Protein AF-0000000087421681 (afdb_homodimer)

Structure (mmCIF, N/CA/C/O backbone):
data_AF-0000000087421681-model_v1
#
loop_
_entity.id
_entity.type
_entity.pdbx_description
1 polymer 'Putative peroxiredoxin'
#
loop_
_atom_site.group_PDB
_atom_site.id
_atom_site.type_symbol
_atom_site.label_atom_id
_atom_site.label_alt_id
_atom_site.label_comp_id
_atom_site.label_asym_id
_atom_site.label_entity_id
_atom_site.label_seq_id
_atom_site.pdbx_PDB_ins_code
_atom_site.Cartn_x
_atom_site.Cartn_y
_atom_site.Cartn_z
_atom_site.occupancy
_atom_site.B_iso_or_equiv
_atom_site.auth_seq_id
_atom_site.auth_comp_id
_atom_site.auth_asym_id
_atom_site.auth_atom_id
_atom_site.pdbx_PDB_model_num
ATOM 1 N N . MET A 1 1 ? 65.188 -6.902 67.062 1 31.86 1 MET A N 1
ATOM 2 C CA . MET A 1 1 ? 64.875 -7.176 65.688 1 31.86 1 MET A CA 1
ATOM 3 C C . MET A 1 1 ? 63.406 -7.254 65.438 1 31.86 1 MET A C 1
ATOM 5 O O . MET A 1 1 ? 62.719 -8.102 66 1 31.86 1 MET A O 1
ATOM 9 N N . ASN A 1 2 ? 62.688 -6.059 65.25 1 31.22 2 ASN A N 1
ATOM 10 C CA . ASN A 1 2 ? 61.344 -5.516 65.25 1 31.22 2 ASN A CA 1
ATOM 11 C C . ASN A 1 2 ? 60.469 -6.156 64.188 1 31.22 2 ASN A C 1
ATOM 13 O O . ASN A 1 2 ? 60.875 -6.281 63.031 1 31.22 2 ASN A O 1
ATOM 17 N N . ARG A 1 3 ? 59.562 -7.145 64.625 1 36.59 3 ARG A N 1
ATOM 18 C CA . ARG A 1 3 ? 58.438 -7.891 64.062 1 36.59 3 ARG A CA 1
ATOM 19 C C . ARG A 1 3 ? 57.5 -6.961 63.281 1 36.59 3 ARG A C 1
ATOM 21 O O . ARG A 1 3 ? 56.781 -6.172 63.875 1 36.59 3 ARG A O 1
ATOM 28 N N . ILE A 1 4 ? 58.062 -6.227 62.188 1 39.25 4 ILE A N 1
ATOM 29 C CA . ILE A 1 4 ? 57.312 -5.312 61.344 1 39.25 4 ILE A CA 1
ATOM 30 C C . ILE A 1 4 ? 56 -5.996 60.906 1 39.25 4 ILE A C 1
ATOM 32 O O . ILE A 1 4 ? 56.062 -7.023 60.219 1 39.25 4 ILE A O 1
ATOM 36 N N . HIS A 1 5 ? 55 -6.066 61.781 1 41.78 5 HIS A N 1
ATOM 37 C CA . HIS A 1 5 ? 53.625 -6.48 61.531 1 41.78 5 HIS A CA 1
ATOM 38 C C . HIS A 1 5 ? 53.062 -5.809 60.281 1 41.78 5 HIS A C 1
ATOM 40 O O . HIS A 1 5 ? 53.062 -4.578 60.188 1 41.78 5 HIS A O 1
ATOM 46 N N . ILE A 1 6 ? 53.5 -6.215 59.062 1 43.41 6 ILE A N 1
ATOM 47 C CA . ILE A 1 6 ? 52.938 -5.766 57.781 1 43.41 6 ILE A CA 1
ATOM 48 C C . ILE A 1 6 ? 51.438 -5.852 57.812 1 43.41 6 ILE A C 1
ATOM 50 O O . ILE A 1 6 ? 50.875 -6.922 58.062 1 43.41 6 ILE A O 1
ATOM 54 N N . PRO A 1 7 ? 50.781 -4.734 58.219 1 43.88 7 PRO A N 1
ATOM 55 C CA . PRO A 1 7 ? 49.312 -4.715 58.25 1 43.88 7 PRO A CA 1
ATOM 56 C C . PRO A 1 7 ? 48.688 -5.16 56.938 1 43.88 7 PRO A C 1
ATOM 58 O O . PRO A 1 7 ? 49.219 -4.848 55.844 1 43.88 7 PRO A O 1
ATOM 61 N N . LEU A 1 8 ? 48.188 -6.371 56.906 1 43.5 8 LEU A N 1
ATOM 62 C CA . LEU A 1 8 ? 47.375 -6.961 55.875 1 43.5 8 LEU A CA 1
ATOM 63 C C . LEU A 1 8 ? 46.281 -5.996 55.438 1 43.5 8 LEU A C 1
ATOM 65 O O . LEU A 1 8 ? 45.344 -5.715 56.219 1 43.5 8 LEU A O 1
ATOM 69 N N . THR A 1 9 ? 46.688 -4.746 54.969 1 39.56 9 THR A N 1
ATOM 70 C CA . THR A 1 9 ? 45.688 -3.875 54.375 1 39.56 9 THR A CA 1
ATOM 71 C C . THR A 1 9 ? 44.75 -4.66 53.469 1 39.56 9 THR A C 1
ATOM 73 O O . THR A 1 9 ? 45.25 -5.367 52.562 1 39.56 9 THR A O 1
ATOM 76 N N . LEU A 1 10 ? 43.656 -5.098 54.031 1 40.25 10 LEU A N 1
ATOM 77 C CA . LEU A 1 10 ? 42.469 -5.609 53.375 1 40.25 10 LEU A CA 1
ATOM 78 C C . LEU A 1 10 ? 42.125 -4.793 52.125 1 40.25 10 LEU A C 1
ATOM 80 O O . LEU A 1 10 ? 41.875 -3.588 52.219 1 40.25 10 LEU A O 1
ATOM 84 N N . LEU A 1 11 ? 42.938 -5.07 51.062 1 39.88 11 LEU A N 1
ATOM 85 C CA . LEU A 1 11 ? 42.562 -4.574 49.75 1 39.88 11 LEU A CA 1
ATOM 86 C C . LEU A 1 11 ? 41.062 -4.809 49.469 1 39.88 11 LEU A C 1
ATOM 88 O O . LEU A 1 11 ? 40.625 -5.953 49.406 1 39.88 11 LEU A O 1
ATOM 92 N N . ALA A 1 12 ? 40.219 -4.031 50.156 1 39.44 12 ALA A N 1
ATOM 93 C CA . ALA A 1 12 ? 38.844 -3.973 49.719 1 39.44 12 ALA A CA 1
ATOM 94 C C . ALA A 1 12 ? 38.719 -3.881 48.219 1 39.44 12 ALA A C 1
ATOM 96 O O . ALA A 1 12 ? 39.156 -2.896 47.594 1 39.44 12 ALA A O 1
ATOM 97 N N . ILE A 1 13 ? 39 -5.012 47.562 1 41.31 13 ILE A N 1
ATOM 98 C CA . ILE A 1 13 ? 38.625 -5.133 46.156 1 41.31 13 ILE A CA 1
ATOM 99 C C . ILE A 1 13 ? 37.219 -4.555 45.938 1 41.31 13 ILE A C 1
ATOM 101 O O . ILE A 1 13 ? 36.219 -5.086 46.438 1 41.31 13 ILE A O 1
ATOM 105 N N . ALA A 1 14 ? 37.094 -3.195 46.062 1 40 14 ALA A N 1
ATOM 106 C CA . ALA A 1 14 ? 35.906 -2.588 45.469 1 40 14 ALA A CA 1
ATOM 107 C C . ALA A 1 14 ? 35.562 -3.25 44.125 1 40 14 ALA A C 1
ATOM 109 O O . ALA A 1 14 ? 36.312 -3.088 43.156 1 40 14 ALA A O 1
ATOM 110 N N . CYS A 1 15 ? 35.25 -4.547 44.125 1 42.94 15 CYS A N 1
ATOM 111 C CA . CYS A 1 15 ? 34.531 -5.066 42.969 1 42.94 15 CYS A CA 1
ATOM 112 C C . CYS A 1 15 ? 33.531 -4.035 42.438 1 42.94 15 CYS A C 1
ATOM 114 O O . CYS A 1 15 ? 32.5 -3.787 43.062 1 42.94 15 CYS A O 1
ATOM 116 N N . GLY A 1 16 ? 34.062 -2.828 42.094 1 40.47 16 GLY A N 1
ATOM 117 C CA . GLY A 1 16 ? 33.156 -2.021 41.281 1 40.47 16 GLY A CA 1
ATOM 118 C C . GLY A 1 16 ? 32.25 -2.848 40.375 1 40.47 16 GLY A C 1
ATOM 119 O O . GLY A 1 16 ? 32.75 -3.523 39.469 1 40.47 16 GLY A O 1
ATOM 120 N N . LEU A 1 17 ? 31.25 -3.568 40.938 1 43.03 17 LEU A N 1
ATOM 121 C CA . LEU A 1 17 ? 30.141 -3.965 40.094 1 43.03 17 LEU A CA 1
ATOM 122 C C . LEU A 1 17 ? 29.891 -2.934 39 1 43.03 17 LEU A C 1
ATOM 124 O O . LEU A 1 17 ? 29.344 -1.856 39.25 1 43.03 17 LEU A O 1
ATOM 128 N N . PHE A 1 18 ? 30.938 -2.758 38.125 1 45 18 PHE A N 1
ATOM 129 C CA . PHE A 1 18 ? 30.484 -2.197 36.844 1 45 18 PHE A CA 1
ATOM 130 C C . PHE A 1 18 ? 29.109 -2.746 36.469 1 45 18 PHE A C 1
ATOM 132 O O . PHE A 1 18 ? 29 -3.902 36.062 1 45 18 PHE A O 1
ATOM 139 N N . TRP A 1 19 ? 28.094 -2.375 37.281 1 44.91 19 TRP A N 1
ATOM 140 C CA . TRP A 1 19 ? 26.766 -2.451 36.719 1 44.91 19 TRP A CA 1
ATOM 141 C C . TRP A 1 19 ? 26.781 -2.014 35.25 1 44.91 19 TRP A C 1
ATOM 143 O O . TRP A 1 19 ? 26.938 -0.827 34.938 1 44.91 19 TRP A O 1
ATOM 153 N N . ILE A 1 20 ? 27.531 -2.773 34.375 1 42.84 20 ILE A N 1
ATOM 154 C CA . ILE A 1 20 ? 27.094 -2.629 33 1 42.84 20 ILE A CA 1
ATOM 155 C C . ILE A 1 2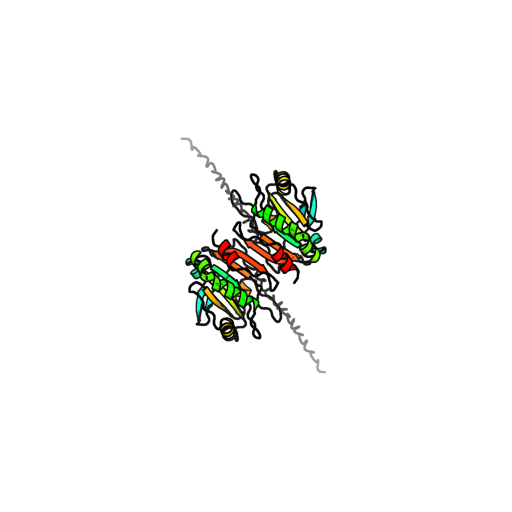0 ? 25.578 -2.422 32.969 1 42.84 20 ILE A C 1
ATOM 157 O O . ILE A 1 20 ? 24.812 -3.355 33.219 1 42.84 20 ILE A O 1
ATOM 161 N N . ASP A 1 21 ? 25.094 -1.356 33.531 1 41.12 21 ASP A N 1
ATOM 162 C CA . ASP A 1 21 ? 23.781 -0.998 33 1 41.12 21 ASP A CA 1
ATOM 163 C C . ASP A 1 21 ? 23.734 -1.216 31.484 1 41.12 21 ASP A C 1
ATOM 165 O O . ASP A 1 21 ? 24.188 -0.361 30.719 1 41.12 21 ASP A O 1
ATOM 169 N N . GLY A 1 22 ? 24.062 -2.482 31.109 1 42.28 22 GLY A N 1
ATOM 170 C CA . GLY A 1 22 ? 23.547 -2.635 29.75 1 42.28 22 GLY A CA 1
ATOM 171 C C . GLY A 1 22 ? 22.281 -1.841 29.5 1 42.28 22 GLY A C 1
ATOM 172 O O . GLY A 1 22 ? 21.25 -2.09 30.141 1 42.28 22 GLY A O 1
ATOM 173 N N . GLU A 1 23 ? 22.344 -0.574 29.328 1 39.12 23 GLU A N 1
ATOM 174 C CA . GLU A 1 23 ? 21.219 0.091 28.672 1 39.12 23 GLU A CA 1
ATOM 175 C C . GLU A 1 23 ? 20.469 -0.86 27.75 1 39.12 23 GLU A C 1
ATOM 177 O O . GLU A 1 23 ? 21.016 -1.265 26.703 1 39.12 23 GLU A O 1
ATOM 182 N N . LEU A 1 24 ? 19.781 -1.747 28.25 1 40 24 LEU A N 1
ATOM 183 C CA . LEU A 1 24 ? 18.703 -2.193 27.375 1 40 24 LEU A CA 1
ATOM 184 C C . LEU A 1 24 ? 18.172 -1.039 26.547 1 40 24 LEU A C 1
ATOM 186 O O . LEU A 1 24 ? 17.406 -0.209 27.031 1 40 24 LEU A O 1
ATOM 190 N N . ARG A 1 25 ? 19.031 -0.309 25.844 1 38.31 25 ARG A N 1
ATOM 191 C CA . ARG A 1 25 ? 18.297 0.433 24.812 1 38.31 25 ARG A CA 1
ATOM 192 C C . ARG A 1 25 ? 17.016 -0.289 24.422 1 38.31 25 ARG A C 1
ATOM 194 O O . ARG A 1 25 ? 17.062 -1.419 23.922 1 38.31 25 ARG A O 1
ATOM 201 N N . SER A 1 26 ? 16.047 -0.128 25.141 1 41.69 26 SER A N 1
ATOM 202 C CA . SER A 1 26 ? 14.75 -0.563 24.641 1 41.69 26 SER A CA 1
ATOM 203 C C . SER A 1 26 ? 14.766 -0.694 23.109 1 41.69 26 SER A C 1
ATOM 205 O O . SER A 1 26 ? 15.078 0.267 22.406 1 41.69 26 SER A O 1
ATOM 207 N N . ALA A 1 27 ? 15.234 -1.681 22.578 1 41.09 27 ALA A N 1
ATOM 208 C CA . ALA A 1 27 ? 14.953 -1.909 21.156 1 41.09 27 ALA A CA 1
ATOM 209 C C . ALA A 1 27 ? 13.68 -1.181 20.734 1 41.09 27 ALA A C 1
ATOM 211 O O . ALA A 1 27 ? 12.586 -1.498 21.203 1 41.09 27 ALA A O 1
ATOM 212 N N . GLU A 1 28 ? 13.695 0.214 20.812 1 42.81 28 GLU A N 1
ATOM 213 C CA . GLU A 1 28 ? 12.516 0.912 20.297 1 42.81 28 GLU A CA 1
ATOM 214 C C . GLU A 1 28 ? 11.773 0.057 19.266 1 42.81 28 GLU A C 1
ATOM 216 O O . GLU A 1 28 ? 12.359 -0.399 18.281 1 42.81 28 GLU A O 1
ATOM 221 N N . LYS A 1 29 ? 10.953 -0.781 19.609 1 52.16 29 LYS A N 1
ATOM 222 C CA . LYS A 1 29 ? 10.109 -1.632 18.766 1 52.16 29 LYS A CA 1
ATOM 223 C C . LYS A 1 29 ? 9.742 -0.934 17.469 1 52.16 29 LYS A C 1
ATOM 225 O O . LYS A 1 29 ? 9.117 0.126 17.469 1 52.16 29 LYS A O 1
ATOM 230 N N . GLU A 1 30 ? 10.648 -0.974 16.453 1 63.75 30 GLU A N 1
ATOM 231 C CA . GLU A 1 30 ? 10.375 -0.439 15.133 1 63.75 30 GLU A CA 1
ATOM 232 C C . GLU A 1 30 ? 8.898 -0.602 14.758 1 63.75 30 GLU A C 1
ATOM 234 O O . GLU A 1 30 ? 8.383 -1.72 14.734 1 63.75 30 GLU A O 1
ATOM 239 N N . THR A 1 31 ? 8.164 0.512 14.883 1 78.19 31 THR A N 1
ATOM 240 C CA . THR A 1 31 ? 6.742 0.509 14.57 1 78.19 31 THR A CA 1
ATOM 241 C C . THR A 1 31 ? 6.52 0.271 13.078 1 78.19 31 THR A C 1
ATOM 243 O O . THR A 1 31 ? 7.348 0.661 12.25 1 78.19 31 THR A O 1
ATOM 246 N N . LYS A 1 32 ? 5.68 -0.587 12.719 1 85.75 32 LYS A N 1
ATOM 247 C CA . LYS A 1 32 ? 5.285 -0.874 11.344 1 85.75 32 LYS A CA 1
ATOM 248 C C . LYS A 1 32 ? 4.004 -0.132 10.977 1 85.75 32 LYS A C 1
ATOM 250 O O . LYS A 1 32 ? 3.189 0.183 11.844 1 85.75 32 LYS A O 1
ATOM 255 N N . PRO A 1 33 ? 3.973 0.191 9.656 1 92.06 33 PRO A N 1
ATOM 256 C CA . PRO A 1 33 ? 2.725 0.841 9.25 1 92.06 33 PRO A CA 1
ATOM 257 C C . PRO A 1 33 ? 1.492 -0.012 9.547 1 92.06 33 PRO A C 1
ATOM 259 O O . PRO A 1 33 ? 1.574 -1.243 9.547 1 92.06 33 PRO A O 1
ATOM 262 N N . PRO A 1 34 ? 0.43 0.686 9.828 1 92.5 34 PRO A N 1
ATOM 263 C CA . PRO A 1 34 ? -0.786 -0.088 10.094 1 92.5 34 PRO A CA 1
ATOM 264 C C . PRO A 1 34 ? -1.215 -0.936 8.898 1 92.5 34 PRO A C 1
ATOM 266 O O . PRO A 1 34 ? -1.135 -0.482 7.754 1 92.5 34 PRO A O 1
ATOM 269 N N . ALA A 1 35 ? -1.7 -2.074 9.188 1 90.81 35 ALA A N 1
ATOM 270 C CA . ALA A 1 35 ? -2.059 -3.051 8.164 1 90.81 35 ALA A CA 1
ATOM 271 C C . ALA A 1 35 ? -3.52 -2.898 7.75 1 90.81 35 ALA A C 1
ATOM 273 O O . ALA A 1 35 ? -4.383 -2.623 8.586 1 90.81 35 ALA A O 1
ATOM 274 N N . VAL A 1 36 ? -3.762 -3.109 6.535 1 93.19 36 VAL A N 1
ATOM 275 C CA . VAL A 1 36 ? -5.137 -3.143 6.051 1 93.19 36 VAL A CA 1
ATOM 276 C C . VAL A 1 36 ? -5.93 -4.203 6.812 1 93.19 36 VAL A C 1
ATOM 278 O O . VAL A 1 36 ? -5.438 -5.312 7.035 1 93.19 36 VAL A O 1
ATOM 281 N N . GLY A 1 37 ? -7.117 -3.859 7.219 1 91.25 37 GLY A N 1
ATOM 282 C CA . GLY A 1 37 ? -7.98 -4.742 7.988 1 91.25 37 GLY A CA 1
ATOM 283 C C . GLY A 1 37 ? -7.836 -4.555 9.484 1 91.25 37 GLY A C 1
ATOM 284 O O . GLY A 1 37 ? -8.664 -5.043 10.258 1 91.25 37 GLY A O 1
ATOM 285 N N . LYS A 1 38 ? -6.82 -3.855 9.891 1 92.06 38 LYS A N 1
ATOM 286 C CA . LYS A 1 38 ? -6.562 -3.643 11.312 1 92.06 38 LYS A CA 1
ATOM 287 C C . LYS A 1 38 ? -6.82 -2.191 11.703 1 92.06 38 LYS A C 1
ATOM 289 O O . LYS A 1 38 ? -6.922 -1.317 10.844 1 92.06 38 LYS A O 1
ATOM 294 N N . LYS A 1 39 ? -6.945 -2.018 12.969 1 95.56 39 LYS A N 1
ATOM 295 C CA . LYS A 1 39 ? -7.176 -0.668 13.477 1 95.56 39 LYS A CA 1
ATOM 296 C C . LYS A 1 39 ? -5.93 0.197 13.328 1 95.56 39 LYS A C 1
ATOM 298 O O . LYS A 1 39 ? -4.82 -0.249 13.633 1 95.56 39 LYS A O 1
ATOM 303 N N . ALA A 1 40 ? -6.16 1.35 12.82 1 97.38 40 ALA A N 1
ATOM 304 C CA . ALA A 1 40 ? -5.07 2.318 12.75 1 97.38 40 ALA A CA 1
ATOM 305 C C . ALA A 1 40 ? -4.77 2.904 14.125 1 97.38 40 ALA A C 1
ATOM 307 O O . ALA A 1 40 ? -5.676 3.094 14.938 1 97.38 40 ALA A O 1
ATOM 308 N N . PRO A 1 41 ? -3.525 3.193 14.391 1 96.81 41 PRO A N 1
ATOM 309 C CA . PRO A 1 41 ? -3.229 3.936 15.617 1 96.81 41 PRO A CA 1
ATOM 310 C C . PRO A 1 41 ? -3.965 5.27 15.695 1 96.81 41 PRO A C 1
ATOM 312 O O . PRO A 1 41 ? -4.02 6.008 14.703 1 96.81 41 PRO A O 1
ATOM 315 N N . ASN A 1 42 ? -4.512 5.52 16.828 1 97.44 42 ASN A N 1
ATOM 316 C CA . ASN A 1 42 ? -5.133 6.824 17 1 97.44 42 ASN A CA 1
ATOM 317 C C . ASN A 1 42 ? -4.094 7.941 17.016 1 97.44 42 ASN A C 1
ATOM 319 O O . ASN A 1 42 ? -2.922 7.699 17.312 1 97.44 42 ASN A O 1
ATOM 323 N N . PHE A 1 43 ? -4.566 9.125 16.625 1 98.31 43 PHE A N 1
ATOM 324 C CA . PHE A 1 43 ? -3.695 10.289 16.719 1 98.31 43 PHE A CA 1
ATOM 325 C C . PHE A 1 43 ? -4.492 11.531 17.094 1 98.31 43 PHE A C 1
ATOM 327 O O . PHE A 1 43 ? -5.723 11.539 17.016 1 98.31 43 PHE A O 1
ATOM 334 N N . GLU A 1 44 ? -3.838 12.469 17.641 1 98.56 44 GLU A N 1
ATOM 335 C CA . GLU A 1 44 ? -4.309 13.836 17.844 1 98.56 44 GLU A CA 1
ATOM 336 C C . GLU A 1 44 ? -3.291 14.852 17.328 1 98.56 44 GLU A C 1
ATOM 338 O O . GLU A 1 44 ? -2.189 14.961 17.875 1 98.56 44 GLU A O 1
ATOM 343 N N . LEU A 1 45 ? -3.611 15.547 16.281 1 98.81 45 LEU A N 1
ATOM 344 C CA . LEU A 1 45 ? -2.732 16.516 15.641 1 98.81 45 LEU A CA 1
ATOM 345 C C . LEU A 1 45 ? -3.43 17.875 15.5 1 98.81 45 LEU A C 1
ATOM 347 O O . LEU A 1 45 ? -4.66 17.938 15.516 1 98.81 45 LEU A O 1
ATOM 351 N N . ALA A 1 46 ? -2.613 18.859 15.367 1 98.69 46 ALA A N 1
ATOM 352 C CA . ALA A 1 46 ? -3.18 20.203 15.336 1 98.69 46 ALA A CA 1
ATOM 353 C C . ALA A 1 46 ? -2.961 20.859 13.969 1 98.69 46 ALA A C 1
ATOM 355 O O . ALA A 1 46 ? -1.972 20.578 13.289 1 98.69 46 ALA A O 1
ATOM 356 N N . THR A 1 47 ? -3.891 21.75 13.617 1 98.56 47 THR A N 1
ATOM 357 C CA . THR A 1 47 ? -3.697 22.656 12.492 1 98.56 47 THR A CA 1
ATOM 358 C C . THR A 1 47 ? -2.764 23.797 12.867 1 98.56 47 THR A C 1
ATOM 360 O O . THR A 1 47 ? -2.334 23.906 14.023 1 98.56 47 THR A O 1
ATOM 363 N N . LEU A 1 48 ? -2.398 24.609 11.898 1 97.19 48 LEU A N 1
ATOM 364 C CA . LEU A 1 48 ? -1.515 25.75 12.117 1 97.19 48 LEU A CA 1
ATOM 365 C C . LEU A 1 48 ? -2.115 26.719 13.133 1 97.19 48 LEU A C 1
ATOM 367 O O . LEU A 1 48 ? -1.388 27.359 13.898 1 97.19 48 LEU A O 1
ATOM 371 N N . ASP A 1 49 ? -3.455 26.828 13.188 1 96.31 49 ASP A N 1
ATOM 372 C CA . ASP A 1 49 ? -4.121 27.75 14.102 1 96.31 49 ASP A CA 1
ATOM 373 C C . ASP A 1 49 ? -4.309 27.125 15.484 1 96.31 49 ASP A C 1
ATOM 375 O O . ASP A 1 49 ? -4.918 27.719 16.375 1 96.31 49 ASP A O 1
ATOM 379 N N . GLY A 1 50 ? -3.906 25.828 15.633 1 97.38 50 GLY A N 1
ATOM 380 C CA . GLY A 1 50 ? -3.865 25.219 16.953 1 97.38 50 GLY A CA 1
ATOM 381 C C . GLY A 1 50 ? -5.055 24.312 17.219 1 97.38 50 GLY A C 1
ATOM 382 O O . GLY A 1 50 ? -5.129 23.688 18.281 1 97.38 50 GLY A O 1
ATOM 383 N N . LYS A 1 51 ? -6.012 24.25 16.297 1 98.06 51 LYS A N 1
ATOM 384 C CA . LYS A 1 51 ? -7.156 23.359 16.5 1 98.06 51 LYS A CA 1
ATOM 385 C C . LYS A 1 51 ? -6.738 21.891 16.422 1 98.06 51 LYS A C 1
ATOM 387 O O . LYS A 1 51 ? -6.09 21.469 15.461 1 98.06 51 LYS A O 1
ATOM 392 N N . LYS A 1 52 ? -7.137 21.156 17.438 1 98.56 52 LYS A N 1
ATOM 393 C CA . LYS A 1 52 ? -6.746 19.75 17.516 1 98.56 52 LYS A CA 1
ATOM 394 C C . LYS A 1 52 ? -7.789 18.844 16.875 1 98.56 52 LYS A C 1
ATOM 396 O O . LYS A 1 52 ? -8.992 19.094 16.984 1 98.56 52 LYS A O 1
ATOM 401 N N . HIS A 1 53 ? -7.352 17.859 16.203 1 98.69 53 HIS A N 1
ATOM 402 C CA . HIS A 1 53 ? -8.195 16.844 15.57 1 98.69 53 HIS A CA 1
ATOM 403 C C . HIS A 1 53 ? -7.738 15.438 15.945 1 98.69 53 HIS A C 1
ATOM 405 O O . HIS A 1 53 ? -6.543 15.148 15.93 1 98.69 53 HIS A O 1
ATOM 411 N N . LYS A 1 54 ? -8.68 14.625 16.266 1 98.69 54 LYS A N 1
ATOM 412 C CA . LYS A 1 54 ? -8.453 13.227 16.625 1 98.69 54 LYS A CA 1
ATOM 413 C C . LYS A 1 54 ? -9.031 12.289 15.57 1 98.69 54 LYS A C 1
ATOM 415 O O . LYS A 1 54 ? -10.117 12.531 15.047 1 98.69 54 LYS A O 1
ATOM 420 N N . LEU A 1 55 ? -8.289 11.203 15.328 1 98.81 55 LEU A N 1
ATOM 421 C CA . LEU A 1 55 ? -8.781 10.227 14.367 1 98.81 55 LEU A CA 1
ATOM 422 C C . LEU A 1 55 ? -10.164 9.719 14.766 1 98.81 55 LEU A C 1
ATOM 424 O O . LEU A 1 55 ? -11.07 9.648 13.93 1 98.81 55 LEU A O 1
ATOM 428 N N . SER A 1 56 ? -10.344 9.398 16 1 98.38 56 SER A N 1
ATOM 429 C CA . SER A 1 56 ? -11.578 8.789 16.5 1 98.38 56 SER A CA 1
ATOM 430 C C . SER A 1 56 ? -12.773 9.703 16.266 1 98.38 56 SER A C 1
ATOM 432 O O . SER A 1 56 ? -13.898 9.227 16.094 1 98.38 56 SER A O 1
ATOM 434 N N . LYS A 1 57 ? -12.555 10.977 16.297 1 98.38 57 LYS A N 1
ATOM 435 C CA . LYS A 1 57 ? -13.633 11.922 16.047 1 98.38 57 LYS A CA 1
ATOM 436 C C . LYS A 1 57 ? -13.852 12.125 14.539 1 98.38 57 LYS A C 1
ATOM 438 O O . LYS A 1 57 ? -14.992 12.219 14.086 1 98.38 57 LYS A O 1
ATOM 443 N N . LEU A 1 58 ? -12.77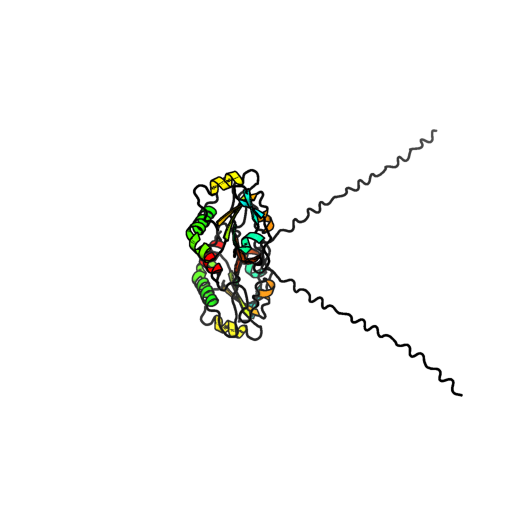3 12.18 13.828 1 98.69 58 LEU A N 1
ATOM 444 C CA . LEU A 1 58 ? -12.859 12.422 12.391 1 98.69 58 LEU A CA 1
ATOM 445 C C . LEU A 1 58 ? -13.641 11.305 11.695 1 98.69 58 LEU A C 1
ATOM 447 O O . LEU A 1 58 ? -14.422 11.562 10.781 1 98.69 58 LEU A O 1
ATOM 451 N N . VAL A 1 59 ? -13.461 10.07 12.133 1 98.44 59 VAL A N 1
ATOM 452 C CA . VAL A 1 59 ? -14.047 8.93 11.43 1 98.44 59 VAL A CA 1
ATOM 453 C C . VAL A 1 59 ? -15.547 8.875 11.703 1 98.44 59 VAL A C 1
ATOM 455 O O . VAL A 1 59 ? -16.281 8.148 11.023 1 98.44 59 VAL A O 1
ATOM 458 N N . GLU A 1 60 ? -15.992 9.609 12.688 1 97.81 60 GLU A N 1
ATOM 459 C CA . GLU A 1 60 ? -17.422 9.68 12.945 1 97.81 60 GLU A CA 1
ATOM 460 C C . GLU A 1 60 ? -18.172 10.312 11.773 1 97.81 60 GLU A C 1
ATOM 462 O O . GLU A 1 60 ? -19.344 10.039 11.555 1 97.81 60 GLU A O 1
ATOM 467 N N . ASP A 1 61 ? -17.531 11.156 11.047 1 96.75 61 ASP A N 1
ATOM 468 C CA . ASP A 1 61 ? -18.156 11.883 9.938 1 96.75 61 ASP A CA 1
ATOM 469 C C . ASP A 1 61 ? -18.016 11.109 8.633 1 96.75 61 ASP A C 1
ATOM 471 O O . ASP A 1 61 ? -18.609 11.484 7.617 1 96.75 61 ASP A O 1
ATOM 475 N N . GLY A 1 62 ? -17.266 10.047 8.586 1 97.94 62 GLY A N 1
ATOM 476 C CA . GLY A 1 62 ? -17 9.25 7.406 1 97.94 62 GLY A CA 1
ATOM 477 C C . GLY A 1 62 ? -15.555 8.781 7.312 1 97.94 62 GLY A C 1
ATOM 478 O O . GLY A 1 62 ? -14.766 9 8.234 1 97.94 62 GLY A O 1
ATOM 479 N N . PRO A 1 63 ? -15.266 8.094 6.219 1 98.62 63 PRO A N 1
ATOM 480 C CA . PRO A 1 63 ? -13.883 7.629 6.047 1 98.62 63 PRO A CA 1
ATOM 481 C C . PRO A 1 63 ? -12.875 8.773 6.023 1 98.62 63 PRO A C 1
ATOM 483 O O . PRO A 1 63 ? -13.188 9.867 5.547 1 98.62 63 PRO A O 1
ATOM 486 N N . VAL A 1 64 ? -11.742 8.477 6.543 1 98.88 64 VAL A N 1
ATOM 487 C CA . VAL A 1 64 ? -10.648 9.445 6.578 1 98.88 64 VAL A CA 1
ATOM 488 C C . VAL A 1 64 ? -9.531 8.992 5.645 1 98.88 64 VAL A C 1
ATOM 490 O O . VAL A 1 64 ? -9.07 7.852 5.727 1 98.88 64 VAL A O 1
ATOM 493 N N . VAL A 1 65 ? -9.164 9.836 4.758 1 98.94 65 VAL A N 1
ATOM 494 C CA . VAL A 1 65 ? -7.992 9.641 3.906 1 98.94 65 VAL A CA 1
ATOM 495 C C . VAL A 1 65 ? -6.789 10.359 4.504 1 98.94 65 VAL A C 1
ATOM 497 O O . VAL A 1 65 ? -6.828 11.578 4.715 1 98.94 65 VAL A O 1
ATOM 500 N N . VAL A 1 66 ? -5.746 9.617 4.797 1 98.94 66 VAL A N 1
ATOM 501 C CA . VAL A 1 66 ? -4.527 10.203 5.34 1 98.94 66 VAL A CA 1
ATOM 502 C C . VAL A 1 66 ? -3.432 10.203 4.277 1 98.94 66 VAL A C 1
ATOM 504 O O . VAL A 1 66 ? -3.096 9.148 3.725 1 98.94 66 VAL A O 1
ATOM 507 N N . VAL A 1 67 ? -2.914 11.328 3.996 1 98.88 67 VAL A N 1
ATOM 508 C CA . VAL A 1 67 ? -1.819 11.492 3.045 1 98.88 67 VAL A CA 1
ATOM 509 C C . VAL A 1 67 ? -0.596 12.062 3.76 1 98.88 67 VAL A C 1
ATOM 511 O O . VAL A 1 67 ? -0.65 13.156 4.316 1 98.88 67 VAL A O 1
ATOM 514 N N . MET A 1 68 ? 0.462 11.344 3.674 1 98.25 68 MET A N 1
ATOM 515 C CA . MET A 1 68 ? 1.701 11.773 4.312 1 98.25 68 MET A CA 1
ATOM 516 C C . MET A 1 68 ? 2.473 12.734 3.414 1 98.25 68 MET A C 1
ATOM 518 O O . MET A 1 68 ? 2.684 12.453 2.234 1 98.25 68 MET A O 1
ATOM 522 N N . LEU A 1 69 ? 2.848 13.836 3.963 1 97.12 69 LEU A N 1
ATOM 523 C CA . LEU A 1 69 ? 3.725 14.797 3.303 1 97.12 69 LEU A CA 1
ATOM 524 C C . LEU A 1 69 ? 5.141 14.703 3.859 1 97.12 69 LEU A C 1
ATOM 526 O O . LEU A 1 69 ? 5.461 13.789 4.621 1 97.12 69 LEU A O 1
ATOM 530 N N . ARG A 1 70 ? 5.984 15.516 3.273 1 93.12 70 ARG A N 1
ATOM 531 C CA . ARG A 1 70 ? 7.371 15.609 3.715 1 93.12 70 ARG A CA 1
ATOM 532 C C . ARG A 1 70 ? 7.742 17.047 4.062 1 93.12 70 ARG A C 1
ATOM 534 O O . ARG A 1 70 ? 7.492 17.969 3.277 1 93.12 70 ARG A O 1
ATOM 541 N N . GLY A 1 71 ? 8.18 17.266 5.234 1 85.62 71 GLY A N 1
ATOM 542 C CA . GLY A 1 71 ? 8.656 18.578 5.656 1 85.62 71 GLY A CA 1
ATOM 543 C C . GLY A 1 71 ? 10.172 18.672 5.695 1 85.62 71 GLY A C 1
ATOM 544 O O . GLY A 1 71 ? 10.844 17.75 6.16 1 85.62 71 GLY A O 1
ATOM 545 N N . PHE A 1 72 ? 10.641 19.734 4.934 1 75.25 72 PHE A N 1
ATOM 546 C CA . PHE A 1 72 ? 12.078 19.938 4.996 1 75.25 72 PHE A CA 1
ATOM 547 C C . PHE A 1 72 ? 12.406 21.344 5.465 1 75.25 72 PHE A C 1
ATOM 549 O O . PHE A 1 72 ? 11.82 22.312 4.98 1 75.25 72 PHE A O 1
ATOM 556 N N . PRO A 1 73 ? 13.328 21.406 6.363 1 70.75 73 PRO A N 1
ATOM 557 C CA . PRO A 1 73 ? 13.727 22.719 6.848 1 70.75 73 PRO A CA 1
ATOM 558 C C . PRO A 1 73 ? 14.258 23.625 5.734 1 70.75 73 PRO A C 1
ATOM 560 O O . PRO A 1 73 ? 14.016 24.828 5.746 1 70.75 73 PRO A O 1
ATOM 563 N N . THR A 1 74 ? 14.852 23.047 4.773 1 76.25 74 THR A N 1
ATOM 564 C CA . THR A 1 74 ? 15.57 23.891 3.824 1 76.25 74 THR A CA 1
ATOM 565 C C . THR A 1 74 ? 14.789 24.031 2.52 1 76.25 74 THR A C 1
ATOM 567 O O . THR A 1 74 ? 15.023 24.953 1.742 1 76.25 74 THR A O 1
ATOM 570 N N . TYR A 1 75 ? 13.93 23.156 2.262 1 82.62 75 TYR A N 1
ATOM 571 C CA . TYR A 1 75 ? 13.164 23.203 1.021 1 82.62 75 TYR A CA 1
ATOM 572 C C . TYR A 1 75 ? 11.805 22.531 1.191 1 82.62 75 TYR A C 1
ATOM 574 O O . TYR A 1 75 ? 11.602 21.766 2.127 1 82.62 75 TYR A O 1
ATOM 582 N N . GLN A 1 76 ? 10.953 23 0.271 1 89.12 76 GLN A N 1
ATOM 583 C CA . GLN A 1 76 ? 9.617 22.391 0.268 1 89.12 76 GLN A CA 1
ATOM 584 C C . GLN A 1 76 ? 9.508 21.312 -0.797 1 89.12 76 GLN A C 1
ATOM 586 O O . GLN A 1 76 ? 10.016 21.469 -1.909 1 89.12 76 GLN A O 1
ATOM 591 N N . CYS A 1 77 ? 8.914 20.203 -0.41 1 92.62 77 CYS A N 1
ATOM 592 C CA . CYS A 1 77 ? 8.797 19.078 -1.316 1 92.62 77 CYS A CA 1
ATOM 593 C C . CYS A 1 77 ? 7.859 19.391 -2.473 1 92.62 77 CYS A C 1
ATOM 595 O O . CYS A 1 77 ? 6.648 19.516 -2.279 1 92.62 77 CYS A O 1
ATOM 597 N N . PRO A 1 78 ? 8.359 19.484 -3.672 1 93.44 78 PRO A N 1
ATOM 598 C CA . PRO A 1 78 ? 7.496 19.844 -4.797 1 93.44 78 PRO A CA 1
ATOM 599 C C . PRO A 1 78 ? 6.488 18.75 -5.145 1 93.44 78 PRO A C 1
ATOM 601 O O . PRO A 1 78 ? 5.367 19.062 -5.57 1 93.44 78 PRO A O 1
ATOM 604 N N . LEU A 1 79 ? 6.875 17.484 -5.004 1 94.75 79 LEU A N 1
ATOM 605 C CA . LEU A 1 79 ? 5.949 16.391 -5.281 1 94.75 79 LEU A CA 1
ATOM 606 C C . LEU A 1 79 ? 4.793 16.391 -4.285 1 94.75 79 LEU A C 1
ATOM 608 O O . LEU A 1 79 ? 3.662 16.047 -4.645 1 94.75 79 LEU A O 1
ATOM 612 N N . CYS A 1 80 ? 5.074 16.719 -3.074 1 96.62 80 CYS A N 1
ATOM 613 C CA . CYS A 1 80 ? 4.027 16.844 -2.066 1 96.62 80 CYS A CA 1
ATOM 614 C C . CYS A 1 80 ? 3.053 17.953 -2.424 1 96.62 80 CYS A C 1
ATOM 616 O O . CYS A 1 80 ? 1.837 17.781 -2.324 1 96.62 80 CYS A O 1
ATOM 618 N N . SER A 1 81 ? 3.643 19.094 -2.811 1 96.19 81 SER A N 1
ATOM 619 C CA . SER A 1 81 ? 2.803 20.219 -3.195 1 96.19 81 SER A CA 1
ATOM 620 C C . SER A 1 81 ? 1.904 19.859 -4.375 1 96.19 81 SER A C 1
ATOM 622 O O . SER A 1 81 ? 0.713 20.172 -4.375 1 96.19 81 SER A O 1
ATOM 624 N N . ARG A 1 82 ? 2.457 19.234 -5.328 1 96.75 82 ARG A N 1
ATOM 625 C CA . ARG A 1 82 ? 1.688 18.828 -6.5 1 96.75 82 ARG A CA 1
ATOM 626 C C . ARG A 1 82 ? 0.569 17.859 -6.113 1 96.75 82 ARG A C 1
ATOM 628 O O . ARG A 1 82 ? -0.561 18 -6.59 1 96.75 82 ARG A O 1
ATOM 635 N N . GLN A 1 83 ? 0.873 16.859 -5.305 1 98 83 GLN A N 1
ATOM 636 C CA . GLN A 1 83 ? -0.138 15.898 -4.879 1 98 83 GLN A CA 1
ATOM 637 C C . GLN A 1 83 ? -1.257 16.578 -4.098 1 98 83 GLN A C 1
ATOM 639 O O . GLN A 1 83 ? -2.438 16.328 -4.348 1 98 83 GLN A O 1
ATOM 644 N N . MET A 1 84 ? -0.844 17.438 -3.152 1 98.31 84 MET A N 1
ATOM 645 C CA . MET A 1 84 ? -1.851 18.156 -2.371 1 98.31 84 MET A CA 1
ATOM 646 C C . MET A 1 84 ? -2.764 18.969 -3.275 1 98.31 84 MET A C 1
ATOM 648 O O . MET A 1 84 ? -3.986 18.953 -3.111 1 98.31 84 MET A O 1
ATOM 652 N N . THR A 1 85 ? -2.178 19.672 -4.211 1 98.44 85 THR A N 1
ATOM 653 C CA . THR A 1 85 ? -2.959 20.484 -5.133 1 98.44 85 THR A CA 1
ATOM 654 C C . THR A 1 85 ? -3.932 19.625 -5.934 1 98.44 85 THR A C 1
ATOM 656 O O . THR A 1 85 ? -5.09 20 -6.117 1 98.44 85 THR A O 1
ATOM 659 N N . GLU A 1 86 ? -3.432 18.516 -6.383 1 98.56 86 GLU A N 1
ATOM 660 C CA . GLU A 1 86 ? -4.293 17.578 -7.109 1 98.56 86 GLU A CA 1
ATOM 661 C C . GLU A 1 86 ? -5.477 17.141 -6.25 1 98.56 86 GLU A C 1
ATOM 663 O O . GLU A 1 86 ? -6.605 17.062 -6.734 1 98.56 86 GLU A O 1
ATOM 668 N N . PHE A 1 87 ? -5.262 16.797 -5.035 1 98.81 87 PHE A N 1
ATOM 669 C CA . PHE A 1 87 ? -6.324 16.391 -4.117 1 98.81 87 PHE A CA 1
ATOM 670 C C . PHE A 1 87 ? -7.297 17.547 -3.885 1 98.81 87 PHE A C 1
ATOM 672 O O . PHE A 1 87 ? -8.516 17.344 -3.9 1 98.81 87 PHE A O 1
ATOM 679 N N . LEU A 1 88 ? -6.766 18.734 -3.676 1 98.75 88 LEU A N 1
ATOM 680 C CA . LEU A 1 88 ? -7.613 19.906 -3.447 1 98.75 88 LEU A CA 1
ATOM 681 C C . LEU A 1 88 ? -8.492 20.188 -4.66 1 98.75 88 LEU A C 1
ATOM 683 O O . LEU A 1 88 ? -9.672 20.531 -4.512 1 98.75 88 LEU A O 1
ATOM 687 N N . ASN A 1 89 ? -7.941 20.031 -5.812 1 98.38 89 ASN A N 1
ATOM 688 C CA . ASN A 1 89 ? -8.695 20.266 -7.043 1 98.38 89 ASN A CA 1
ATOM 689 C C . ASN A 1 89 ? -9.805 19.234 -7.219 1 98.38 89 ASN A C 1
ATOM 691 O O . ASN A 1 89 ? -10.75 19.469 -7.977 1 98.38 89 ASN A O 1
ATOM 695 N N . ALA A 1 90 ? -9.711 18.141 -6.504 1 98.5 90 ALA A N 1
ATOM 696 C CA . ALA A 1 90 ? -10.703 17.078 -6.594 1 98.5 90 ALA A CA 1
ATOM 697 C C . ALA A 1 90 ? -11.641 17.094 -5.387 1 98.5 90 ALA A C 1
ATOM 699 O O . ALA A 1 90 ? -12.281 16.094 -5.078 1 98.5 90 ALA A O 1
ATOM 700 N N . SER A 1 91 ? -11.711 18.172 -4.703 1 98.31 91 SER A N 1
ATOM 701 C CA . SER A 1 91 ? -12.414 18.266 -3.428 1 98.31 91 SER A CA 1
ATOM 702 C C . SER A 1 91 ? -13.883 17.859 -3.572 1 98.31 91 SER A C 1
ATOM 704 O O . SER A 1 91 ? -14.469 17.281 -2.648 1 98.31 91 SER A O 1
ATOM 706 N N . LYS A 1 92 ? -14.562 18.141 -4.656 1 97.88 92 LYS A N 1
ATOM 707 C CA . LYS A 1 92 ? -15.961 17.781 -4.871 1 97.88 92 LYS A CA 1
ATOM 708 C C . LYS A 1 92 ? -16.156 16.266 -4.785 1 97.88 92 LYS A C 1
ATOM 710 O O . LYS A 1 92 ? -17.125 15.805 -4.191 1 97.88 92 LYS A O 1
ATOM 715 N N . GLY A 1 93 ? -15.258 15.523 -5.391 1 98.38 93 GLY A N 1
ATOM 716 C CA . GLY A 1 93 ? -15.328 14.078 -5.328 1 98.38 93 GLY A CA 1
ATOM 717 C C . GLY A 1 93 ? -15.242 13.531 -3.916 1 98.38 93 GLY A C 1
ATOM 718 O O . GLY A 1 93 ? -15.969 12.609 -3.553 1 98.38 93 GLY A O 1
ATOM 719 N N . PHE A 1 94 ? -14.414 14.078 -3.119 1 98.62 94 PHE A N 1
ATOM 720 C CA . PHE A 1 94 ? -14.258 13.625 -1.741 1 98.62 94 PHE A CA 1
ATOM 721 C C . PHE A 1 94 ? -15.469 14.008 -0.903 1 98.62 94 PHE A C 1
ATOM 723 O O . PHE A 1 94 ? -15.867 13.258 -0.006 1 98.62 94 PHE A O 1
ATOM 730 N N . LYS A 1 95 ? -15.984 15.195 -1.163 1 98 95 LYS A N 1
ATOM 731 C CA . LYS A 1 95 ? -17.203 15.617 -0.488 1 98 95 LYS A CA 1
ATOM 732 C C . LYS A 1 95 ? -18.359 14.664 -0.796 1 98 95 LYS A C 1
ATOM 734 O O . LYS A 1 95 ? -19.125 14.281 0.1 1 98 95 LYS A O 1
ATOM 739 N N . GLU A 1 96 ? -18.484 14.289 -2.066 1 97.94 96 GLU A N 1
ATOM 740 C CA . GLU A 1 96 ? -19.547 13.375 -2.496 1 97.94 96 GLU A CA 1
ATOM 741 C C . GLU A 1 96 ? -19.406 12.016 -1.8 1 97.94 96 GLU A C 1
ATOM 743 O O . GLU A 1 96 ? -20.406 11.336 -1.578 1 97.94 96 GLU A O 1
ATOM 748 N N . GLN A 1 97 ? -18.203 11.664 -1.421 1 97.56 97 GLN A N 1
ATOM 749 C CA . GLN A 1 97 ? -17.969 10.406 -0.724 1 97.56 97 GLN A CA 1
ATOM 750 C C . GLN A 1 97 ? -18.031 10.594 0.789 1 97.56 97 GLN A C 1
ATOM 752 O O . GLN A 1 97 ? -17.703 9.68 1.548 1 97.56 97 GLN A O 1
ATOM 757 N N . GLU A 1 98 ? -18.328 11.797 1.223 1 97.94 98 GLU A N 1
ATOM 758 C CA . GLU A 1 98 ? -18.438 12.141 2.637 1 97.94 98 GLU A CA 1
ATOM 759 C C . GLU A 1 98 ? -17.172 11.758 3.398 1 97.94 98 GLU A C 1
ATOM 761 O O . GLU A 1 98 ? -17.25 11.188 4.488 1 97.94 98 GLU A O 1
ATOM 766 N N . SER A 1 99 ? -16.078 11.969 2.764 1 98.62 99 SER A N 1
ATOM 767 C CA . SER A 1 99 ? -14.797 11.633 3.363 1 98.62 99 SER A CA 1
ATOM 768 C C . SER A 1 99 ? -14.047 12.891 3.793 1 98.62 99 SER A C 1
ATOM 770 O O . SER A 1 99 ? -14.344 13.992 3.326 1 98.62 99 SER A O 1
ATOM 772 N N . THR A 1 100 ? -13.18 12.742 4.746 1 98.81 100 THR A N 1
ATOM 773 C CA . THR A 1 100 ? -12.25 13.781 5.176 1 98.81 100 THR A CA 1
ATOM 774 C C . THR A 1 100 ? -10.828 13.453 4.727 1 98.81 100 THR A C 1
ATOM 776 O O . THR A 1 100 ? -10.352 12.336 4.918 1 98.81 100 THR A O 1
ATOM 779 N N . VAL A 1 101 ? -10.211 14.359 4.066 1 98.94 101 VAL A N 1
ATOM 780 C CA . VAL A 1 101 ? -8.82 14.195 3.672 1 98.94 101 VAL A CA 1
ATOM 781 C C . VAL A 1 101 ? -7.91 14.914 4.668 1 98.94 101 VAL A C 1
ATOM 783 O O . VAL A 1 101 ? -8.102 16.109 4.945 1 98.94 101 VAL A O 1
ATOM 786 N N . VAL A 1 102 ? -6.961 14.18 5.191 1 98.94 102 VAL A N 1
ATOM 787 C CA . VAL A 1 102 ? -6 14.711 6.152 1 98.94 102 VAL A CA 1
ATOM 788 C C . VAL A 1 102 ? -4.59 14.648 5.562 1 98.94 102 VAL A C 1
ATOM 790 O O . VAL A 1 102 ? -4.082 13.562 5.273 1 98.94 102 VAL A O 1
ATOM 793 N N . PHE A 1 103 ? -4.02 15.789 5.344 1 98.88 103 PHE A N 1
ATOM 794 C CA . PHE A 1 103 ? -2.594 15.875 5.055 1 98.88 103 PHE A CA 1
ATOM 795 C C . PHE A 1 103 ? -1.786 15.984 6.344 1 98.88 103 PHE A C 1
ATOM 797 O O . PHE A 1 103 ? -2.084 16.828 7.195 1 98.88 103 PHE A O 1
ATOM 804 N N . VAL A 1 104 ? -0.786 15.195 6.477 1 98.81 104 VAL A N 1
ATOM 805 C CA . VAL A 1 104 ? 0.072 15.25 7.656 1 98.81 104 VAL A CA 1
ATOM 806 C C . VAL A 1 104 ? 1.45 15.781 7.27 1 98.81 104 VAL A C 1
ATOM 808 O O . VAL A 1 104 ? 2.127 15.211 6.414 1 98.81 104 VAL A O 1
ATOM 811 N N . TYR A 1 105 ? 1.863 16.859 7.867 1 98.19 105 TYR A N 1
ATOM 812 C CA . TYR A 1 105 ? 3.123 17.531 7.586 1 98.19 105 TYR A CA 1
ATOM 813 C C . TYR A 1 105 ? 4.113 17.344 8.727 1 98.19 105 TYR A C 1
ATOM 815 O O . TYR A 1 105 ? 4.008 18 9.766 1 98.19 105 TYR A O 1
ATOM 823 N N . PRO A 1 106 ? 5.078 16.516 8.492 1 96.75 106 PRO A N 1
ATOM 824 C CA . PRO A 1 106 ? 6.07 16.234 9.531 1 96.75 106 PRO A CA 1
ATOM 825 C C . PRO A 1 106 ? 7.262 17.188 9.492 1 96.75 106 PRO A C 1
ATOM 827 O O . PRO A 1 106 ? 7.672 17.625 8.406 1 96.75 106 PRO A O 1
ATOM 830 N N . ASP A 1 107 ? 7.754 17.531 10.641 1 95.06 107 ASP A N 1
ATOM 831 C CA . ASP A 1 107 ? 8.984 18.312 10.789 1 95.06 107 ASP A CA 1
ATOM 832 C C . ASP A 1 107 ? 9.406 18.391 12.25 1 95.06 107 ASP A C 1
ATOM 834 O O . ASP A 1 107 ? 8.703 17.906 13.141 1 95.06 107 ASP A O 1
ATOM 838 N N . LYS A 1 108 ? 10.594 18.906 12.398 1 93.12 108 LYS A N 1
ATOM 839 C CA . LYS A 1 108 ? 11.016 19.203 13.758 1 93.12 108 LYS A CA 1
ATOM 840 C C . LYS A 1 108 ? 10.109 20.25 14.398 1 93.12 108 LYS A C 1
ATOM 842 O O . LYS A 1 108 ? 9.648 21.172 13.734 1 93.12 108 LYS A O 1
ATOM 847 N N . LYS A 1 109 ? 9.969 20.141 15.68 1 94.38 109 LYS A N 1
ATOM 848 C CA . LYS A 1 109 ? 9.031 20.984 16.422 1 94.38 109 LYS A CA 1
ATOM 849 C C . LYS A 1 109 ? 9.359 22.453 16.25 1 94.38 109 LYS A C 1
ATOM 851 O O . LYS A 1 109 ? 8.469 23.281 16.062 1 94.38 109 LYS A O 1
ATOM 856 N N . ASP A 1 110 ? 10.602 22.891 16.359 1 92.06 110 ASP A N 1
ATOM 857 C CA . ASP A 1 110 ? 11.031 24.281 16.344 1 92.06 110 ASP A CA 1
ATOM 858 C C . ASP A 1 110 ? 10.75 24.938 15 1 92.06 110 ASP A C 1
ATOM 860 O O . ASP A 1 110 ? 10.5 26.141 14.922 1 92.06 110 ASP A O 1
ATOM 864 N N . GLY A 1 111 ? 10.578 24.234 13.922 1 92.31 111 GLY A N 1
ATOM 865 C CA . GLY A 1 111 ? 10.438 24.828 12.602 1 92.31 111 GLY A CA 1
ATOM 866 C C . GLY A 1 111 ? 9.172 24.391 11.883 1 92.31 111 GLY A C 1
ATOM 867 O O . GLY A 1 111 ? 8.836 24.938 10.828 1 92.31 111 GLY A O 1
ATOM 868 N N . VAL A 1 112 ? 8.391 23.609 12.5 1 95.38 112 VAL A N 1
ATOM 869 C CA . VAL A 1 112 ? 7.309 22.953 11.773 1 95.38 112 VAL A CA 1
ATOM 870 C C . VAL A 1 112 ? 6.238 23.969 11.398 1 95.38 112 VAL A C 1
ATOM 872 O O . VAL A 1 112 ? 5.715 23.953 10.281 1 95.38 112 VAL A O 1
ATOM 875 N N . ALA A 1 113 ? 5.859 24.906 12.289 1 95.62 113 ALA A N 1
ATOM 876 C CA . ALA A 1 113 ? 4.812 25.875 12.008 1 95.62 113 ALA A CA 1
ATOM 877 C C . ALA A 1 113 ? 5.23 26.812 10.875 1 95.62 113 ALA A C 1
ATOM 879 O O . ALA A 1 113 ? 4.453 27.078 9.953 1 95.62 113 ALA A O 1
ATOM 880 N N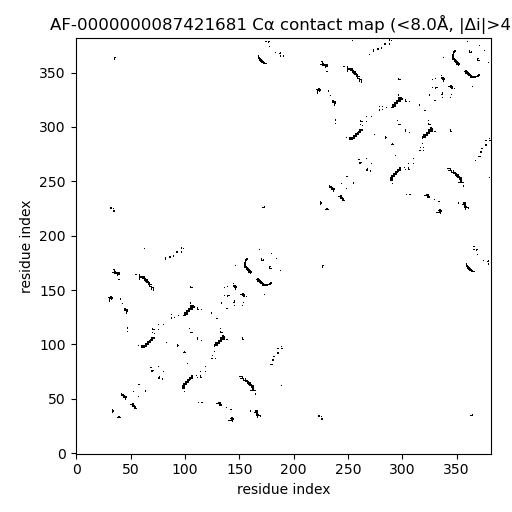 . LYS A 1 114 ? 6.461 27.297 10.961 1 95 114 LYS A N 1
ATOM 881 C CA . LYS A 1 114 ? 6.977 28.219 9.953 1 95 114 LYS A CA 1
ATOM 882 C C . LYS A 1 114 ? 7.031 27.547 8.578 1 95 114 LYS A C 1
ATOM 884 O O . LYS A 1 114 ? 6.574 28.125 7.586 1 95 114 LYS A O 1
ATOM 889 N N . HIS A 1 115 ? 7.602 26.391 8.508 1 95.75 115 HIS A N 1
ATOM 890 C CA . HIS A 1 115 ? 7.734 25.672 7.246 1 95.75 115 HIS A CA 1
ATOM 891 C C . HIS A 1 115 ? 6.371 25.281 6.68 1 95.75 115 HIS A C 1
ATOM 893 O O . HIS A 1 115 ? 6.148 25.375 5.469 1 95.75 115 HIS A O 1
ATOM 899 N N . ALA A 1 116 ? 5.504 24.891 7.52 1 96.75 116 ALA A N 1
ATOM 900 C CA . ALA A 1 116 ? 4.148 24.531 7.109 1 96.75 116 ALA A CA 1
ATOM 901 C C . ALA A 1 116 ? 3.428 25.734 6.496 1 96.75 116 ALA A C 1
ATOM 903 O O . ALA A 1 116 ? 2.754 25.594 5.473 1 96.75 116 ALA A O 1
ATOM 904 N N . GLN A 1 117 ? 3.531 26.844 7.184 1 95.56 117 GLN A N 1
ATOM 905 C CA . GLN A 1 117 ? 2.91 28.062 6.664 1 95.56 117 GLN A CA 1
ATOM 906 C C . GLN A 1 117 ? 3.4 28.359 5.254 1 95.56 117 GLN A C 1
ATOM 908 O O . GLN A 1 117 ? 2.607 28.734 4.383 1 95.56 117 GLN A O 1
ATOM 913 N N . GLN A 1 118 ? 4.688 28.25 5.078 1 94.81 118 GLN A N 1
ATOM 914 C CA . GLN A 1 118 ? 5.258 28.469 3.756 1 94.81 118 GLN A CA 1
ATOM 915 C C . GLN A 1 118 ? 4.73 27.453 2.752 1 94.81 118 GLN A C 1
ATOM 917 O O . GLN A 1 118 ? 4.422 27.797 1.609 1 94.81 118 GLN A O 1
ATOM 922 N N . PHE A 1 119 ? 4.617 26.25 3.156 1 96.44 119 PHE A N 1
ATOM 923 C CA . PHE A 1 119 ? 4.215 25.141 2.285 1 96.44 119 PHE A CA 1
ATOM 924 C C . PHE A 1 119 ? 2.801 25.359 1.762 1 96.44 119 PHE A C 1
ATOM 926 O O . PHE A 1 119 ? 2.512 25.062 0.601 1 96.44 119 PHE A O 1
ATOM 933 N N . ILE A 1 120 ? 1.913 25.891 2.553 1 96.44 120 ILE A N 1
ATOM 934 C CA . ILE A 1 120 ? 0.512 25.922 2.15 1 96.44 120 ILE A CA 1
ATOM 935 C C . ILE A 1 120 ? 0.14 27.344 1.727 1 96.44 120 ILE A C 1
ATOM 937 O O . ILE A 1 120 ? -1.041 27.672 1.565 1 96.44 120 ILE A O 1
ATOM 941 N N . LYS A 1 121 ? 1.132 28.172 1.622 1 93.81 121 LYS A N 1
ATOM 942 C CA . LYS A 1 121 ? 0.866 29.547 1.209 1 93.81 121 LYS A CA 1
ATOM 943 C C . LYS A 1 121 ? 0.055 29.594 -0.083 1 93.81 121 LYS A C 1
ATOM 945 O O . LYS A 1 121 ? 0.391 28.906 -1.054 1 93.81 121 LYS A O 1
ATOM 950 N N . GLY A 1 122 ? -1.052 30.328 -0.059 1 94.62 122 GLY A N 1
ATOM 951 C CA . GLY A 1 122 ? -1.878 30.531 -1.24 1 94.62 122 GLY A CA 1
ATOM 952 C C . GLY A 1 122 ? -2.842 29.375 -1.49 1 94.62 122 GLY A C 1
ATOM 953 O O . GLY A 1 122 ? -3.588 29.391 -2.471 1 94.62 122 GLY A O 1
ATOM 954 N N . LYS A 1 123 ? -2.836 28.438 -0.646 1 95.56 123 LYS A N 1
ATOM 955 C CA . LYS A 1 123 ? -3.74 27.297 -0.819 1 95.56 123 LYS A CA 1
ATOM 956 C C . LYS A 1 123 ? -4.992 27.453 0.039 1 95.56 123 LYS A C 1
ATOM 958 O O . LYS A 1 123 ? -4.918 27.938 1.172 1 95.56 123 LYS A O 1
ATOM 963 N N . LYS A 1 124 ? -6.062 27.078 -0.565 1 95.06 124 LYS A N 1
ATOM 964 C CA . LYS A 1 124 ? -7.34 27.062 0.143 1 95.06 124 LYS A CA 1
ATOM 965 C C . LYS A 1 124 ? -7.797 25.641 0.45 1 95.06 124 LYS A C 1
ATOM 967 O O . LYS A 1 124 ? -7.723 24.766 -0.409 1 95.06 124 LYS A O 1
ATOM 972 N N . PHE A 1 125 ? -8.234 25.453 1.617 1 97.81 125 PHE A N 1
ATOM 973 C CA . PHE A 1 125 ? -8.672 24.141 2.061 1 97.81 125 PHE A CA 1
ATOM 974 C C . PHE A 1 125 ? -10.188 24.109 2.256 1 97.81 125 PHE A C 1
ATOM 976 O O . PHE A 1 125 ? -10.727 24.828 3.096 1 97.81 125 PHE A O 1
ATOM 983 N N . PRO A 1 126 ? -10.875 23.266 1.492 1 97.56 126 PRO A N 1
ATOM 984 C CA . PRO A 1 126 ? -12.289 23.031 1.78 1 97.56 126 PRO A CA 1
ATOM 985 C C . PRO A 1 126 ? -12.531 22.469 3.176 1 97.56 126 PRO A C 1
ATOM 987 O O . PRO A 1 126 ? -11.594 21.969 3.807 1 97.56 126 PRO A O 1
ATOM 990 N N . PRO A 1 127 ? -13.766 22.469 3.699 1 95.5 127 PRO A N 1
ATOM 991 C CA . PRO A 1 127 ? -14.062 22.109 5.086 1 95.5 127 PRO A CA 1
ATOM 992 C C . PRO A 1 127 ? -13.648 20.672 5.418 1 95.5 127 PRO A C 1
ATOM 994 O O . PRO A 1 127 ? -13.281 20.375 6.559 1 95.5 127 PRO A O 1
ATOM 997 N N . ASN A 1 128 ? -13.75 19.781 4.457 1 97.19 128 ASN A N 1
ATOM 998 C CA . ASN A 1 128 ? -13.445 18.391 4.75 1 97.19 128 ASN A CA 1
ATOM 999 C C . ASN A 1 128 ? -11.984 18.062 4.457 1 97.19 128 ASN A C 1
ATOM 1001 O O . ASN A 1 128 ? -11.625 16.891 4.32 1 97.19 128 ASN A O 1
ATOM 1005 N N . PHE A 1 129 ? -11.172 19.078 4.258 1 98.81 129 PHE A N 1
ATOM 1006 C CA . PHE A 1 129 ? -9.734 18.906 4.094 1 98.81 129 PHE A CA 1
ATOM 1007 C C . PHE A 1 129 ? -8.984 19.531 5.27 1 98.81 129 PHE A C 1
ATOM 1009 O O . PHE A 1 129 ? -9.234 20.688 5.625 1 98.81 129 PHE A O 1
ATOM 1016 N N . LEU A 1 130 ? -8.062 18.75 5.824 1 98.81 130 LEU A N 1
ATOM 1017 C CA . LEU A 1 130 ? -7.273 19.219 6.961 1 98.81 130 LEU A CA 1
ATOM 1018 C C . LEU A 1 130 ? -5.781 19.109 6.668 1 98.81 130 LEU A C 1
ATOM 1020 O O . LEU A 1 130 ? -5.328 18.141 6.055 1 98.81 130 LEU A O 1
ATOM 1024 N N . PHE A 1 131 ? -5.129 20.156 7.027 1 98.75 131 PHE A N 1
ATOM 1025 C CA . PHE A 1 131 ? -3.67 20.156 7.055 1 98.75 131 PHE A CA 1
ATOM 1026 C C . PHE A 1 131 ? -3.154 20.125 8.492 1 98.75 131 PHE A C 1
ATOM 1028 O O . PHE A 1 131 ? -3.271 21.109 9.219 1 98.75 131 PHE A O 1
ATOM 1035 N N . LEU A 1 132 ? -2.594 19 8.891 1 98.81 132 LEU A N 1
ATOM 1036 C CA . LEU A 1 132 ? -2.219 18.781 10.289 1 98.81 132 LEU A CA 1
ATOM 1037 C C . LEU A 1 132 ? -0.704 18.703 10.438 1 98.81 132 LEU A C 1
ATOM 1039 O O . LEU A 1 132 ? -0.024 18.125 9.586 1 98.81 132 LEU A O 1
ATOM 1043 N N . LEU A 1 133 ? -0.219 19.234 11.523 1 98.56 133 LEU A N 1
ATOM 1044 C CA . LEU A 1 133 ? 1.211 19.25 11.812 1 98.56 133 LEU A CA 1
ATOM 1045 C C . LEU A 1 133 ? 1.61 18.016 12.617 1 98.56 133 LEU A C 1
ATOM 1047 O O . LEU A 1 133 ? 0.877 17.594 13.508 1 98.56 133 LEU A O 1
ATOM 1051 N N . ASP A 1 134 ? 2.752 17.484 12.258 1 98.12 134 ASP A N 1
ATOM 1052 C CA . ASP A 1 134 ? 3.355 16.375 12.984 1 98.12 134 ASP A CA 1
ATOM 1053 C C . ASP A 1 134 ? 4.711 16.766 13.562 1 98.12 134 ASP A C 1
ATOM 1055 O O . ASP A 1 134 ? 5.754 16.328 13.078 1 98.12 134 ASP A O 1
ATOM 1059 N N . PRO A 1 135 ? 4.688 17.547 14.656 1 97.31 135 PRO A N 1
ATOM 1060 C CA . PRO A 1 135 ? 5.949 17.984 15.258 1 97.31 135 PRO A CA 1
ATOM 1061 C C . PRO A 1 135 ? 6.77 16.812 15.797 1 97.31 135 PRO A C 1
ATOM 1063 O O . PRO A 1 135 ? 6.223 15.898 16.422 1 97.31 135 PRO A O 1
ATOM 1066 N N . ASP A 1 136 ? 8.039 16.797 15.422 1 95.19 136 ASP A N 1
ATOM 1067 C CA . ASP A 1 136 ? 9.031 15.828 15.867 1 95.19 136 ASP A CA 1
ATOM 1068 C C . ASP A 1 136 ? 8.68 14.422 15.383 1 95.19 136 ASP A C 1
ATOM 1070 O O . ASP A 1 136 ? 9.039 13.43 16.016 1 95.19 136 ASP A O 1
ATOM 1074 N N . PHE A 1 137 ? 7.82 14.32 14.406 1 94.88 137 PHE A N 1
ATOM 1075 C CA . PHE A 1 137 ? 7.559 13.078 13.688 1 94.88 137 PHE A CA 1
ATOM 1076 C C . PHE A 1 137 ? 6.801 12.094 14.57 1 94.88 137 PHE A C 1
ATOM 1078 O O . PHE A 1 137 ? 6.961 10.875 14.43 1 94.88 137 PHE A O 1
ATOM 1085 N N . GLU A 1 138 ? 6.047 12.609 15.477 1 95.69 138 GLU A N 1
ATOM 1086 C CA . GLU A 1 138 ? 5.336 11.711 16.391 1 95.69 138 GLU A CA 1
ATOM 1087 C C . GLU A 1 138 ? 4.371 10.805 15.633 1 95.69 138 GLU A C 1
ATOM 1089 O O . GLU A 1 138 ? 4.363 9.594 15.836 1 95.69 138 GLU A O 1
ATOM 1094 N N . PHE A 1 139 ? 3.527 11.375 14.828 1 97.88 139 PHE A N 1
ATOM 1095 C CA . PHE A 1 139 ? 2.607 10.594 14.008 1 97.88 139 PHE A CA 1
ATOM 1096 C C . PHE A 1 139 ? 3.369 9.648 13.086 1 97.88 139 PHE A C 1
ATOM 1098 O O . PHE A 1 139 ? 3.039 8.469 12.992 1 97.88 139 PHE A O 1
ATOM 1105 N N . THR A 1 140 ? 4.352 10.203 12.375 1 96.56 140 THR A N 1
ATOM 1106 C CA . THR A 1 140 ? 5.168 9.461 11.422 1 96.56 140 THR A CA 1
ATOM 1107 C C . THR A 1 140 ? 5.766 8.219 12.078 1 96.56 140 THR A C 1
ATOM 1109 O O . THR A 1 140 ? 5.742 7.133 11.492 1 96.56 140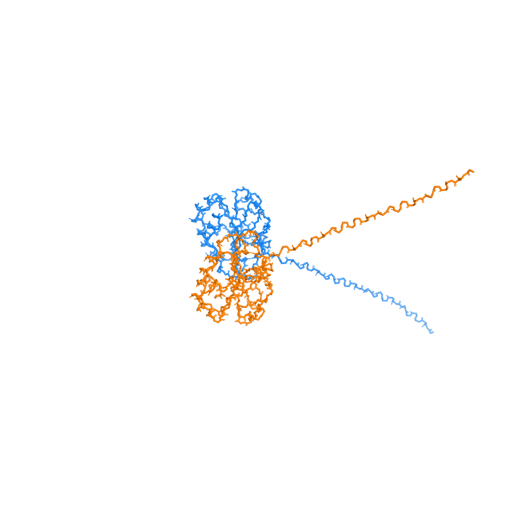 THR A O 1
ATOM 1112 N N . ASN A 1 141 ? 6.273 8.391 13.281 1 95.12 141 ASN A N 1
ATOM 1113 C CA .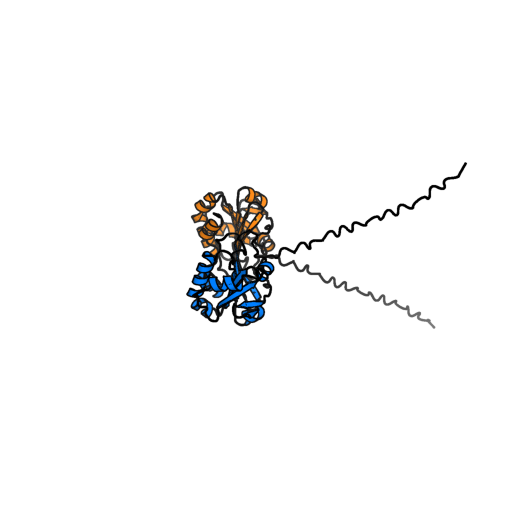 ASN A 1 141 ? 6.852 7.277 14.023 1 95.12 141 ASN A CA 1
ATOM 1114 C C . ASN A 1 141 ? 5.785 6.273 14.453 1 95.12 141 ASN A C 1
ATOM 1116 O O . ASN A 1 141 ? 5.984 5.062 14.336 1 95.12 141 ASN A O 1
ATOM 1120 N N . ALA A 1 142 ? 4.688 6.762 14.906 1 95.44 142 ALA A N 1
ATOM 1121 C CA . ALA A 1 142 ? 3.605 5.895 15.367 1 95.44 142 ALA A CA 1
ATOM 1122 C C . ALA A 1 142 ? 3.061 5.047 14.219 1 95.44 142 ALA A C 1
ATOM 1124 O O . ALA A 1 142 ? 2.605 3.92 14.438 1 95.44 142 ALA A O 1
ATOM 1125 N N . TYR A 1 143 ? 3.111 5.566 13.008 1 97.12 143 TYR A N 1
ATOM 1126 C CA . TYR A 1 143 ? 2.592 4.863 11.844 1 97.12 143 TYR A CA 1
ATOM 1127 C C . TYR A 1 143 ? 3.701 4.102 11.125 1 97.12 143 TYR A C 1
ATOM 1129 O O . TYR A 1 143 ? 3.48 3.531 10.055 1 97.12 143 TYR A O 1
ATOM 1137 N N . GLY A 1 144 ? 4.906 4.105 11.719 1 94.5 144 GLY A N 1
ATOM 1138 C CA . GLY A 1 144 ? 6 3.35 11.133 1 94.5 144 GLY A CA 1
ATOM 1139 C C . GLY A 1 144 ? 6.422 3.871 9.773 1 94.5 144 GLY A C 1
ATOM 1140 O O . GLY A 1 144 ? 6.797 3.094 8.891 1 94.5 144 GLY A O 1
ATOM 1141 N N . LEU A 1 145 ? 6.418 5.184 9.539 1 96.25 145 LEU A N 1
ATOM 1142 C CA . LEU A 1 145 ? 6.613 5.773 8.219 1 96.25 145 LEU A CA 1
ATOM 1143 C C . LEU A 1 145 ? 7.891 6.602 8.18 1 96.25 145 LEU A C 1
ATOM 1145 O O . LEU A 1 145 ? 8.18 7.254 7.172 1 96.25 145 LEU A O 1
ATOM 1149 N N . ARG A 1 146 ? 8.648 6.559 9.273 1 93.06 146 ARG A N 1
ATOM 1150 C CA . ARG A 1 146 ? 9.844 7.395 9.32 1 93.06 146 ARG A CA 1
ATOM 1151 C C . ARG A 1 146 ? 10.883 6.93 8.305 1 93.06 146 ARG A C 1
ATOM 1153 O O . ARG A 1 146 ? 11.203 5.742 8.242 1 93.06 146 ARG A O 1
ATOM 1160 N N . TRP A 1 147 ? 11.266 7.812 7.516 1 90.31 147 TRP A N 1
ATOM 1161 C CA . TRP A 1 147 ? 12.391 7.594 6.613 1 90.31 147 TRP A CA 1
ATOM 1162 C C . TRP A 1 147 ? 13.672 8.211 7.176 1 90.31 147 TRP A C 1
ATOM 1164 O O . TRP A 1 147 ? 13.805 9.438 7.215 1 90.31 147 TRP A O 1
ATOM 1174 N N . GLU A 1 148 ? 14.516 7.348 7.441 1 83.06 148 GLU A N 1
ATOM 1175 C CA . GLU A 1 148 ? 15.781 7.816 8.008 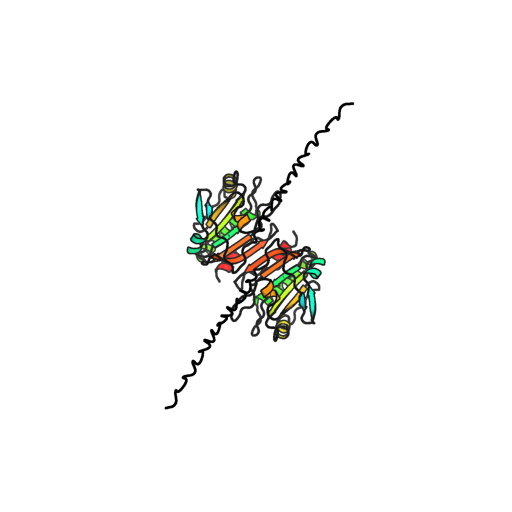1 83.06 148 GLU A CA 1
ATOM 1176 C C . GLU A 1 148 ? 16.766 8.195 6.914 1 83.06 148 GLU A C 1
ATOM 1178 O O . GLU A 1 148 ? 17 7.414 5.988 1 83.06 148 GLU A O 1
ATOM 1183 N N . GLY A 1 149 ? 17.125 9.414 6.875 1 80.06 149 GLY A N 1
ATOM 1184 C CA . GLY A 1 149 ? 18.062 9.977 5.926 1 80.06 149 GLY A CA 1
ATOM 1185 C C . GLY A 1 149 ? 18.25 11.477 6.082 1 80.06 149 GLY A C 1
ATOM 1186 O O . GLY A 1 149 ? 17.469 12.133 6.766 1 80.06 149 GLY A O 1
ATOM 1187 N N . GLU A 1 150 ? 19.297 12.023 5.684 1 77.12 150 GLU A N 1
ATOM 1188 C CA . GLU A 1 150 ? 19.641 13.43 5.879 1 77.12 150 GLU A CA 1
ATOM 1189 C C . GLU A 1 150 ? 18.531 14.352 5.375 1 77.12 150 GLU A C 1
ATOM 1191 O O . GLU A 1 150 ? 18.188 15.32 6.043 1 77.12 150 GLU A O 1
ATOM 1196 N N . LYS A 1 151 ? 17.922 14.023 4.297 1 80.62 151 LYS A N 1
ATOM 1197 C CA . LYS A 1 151 ? 16.891 14.891 3.73 1 80.62 151 LYS A CA 1
ATOM 1198 C C . LYS A 1 151 ? 15.57 14.148 3.57 1 80.62 151 LYS A C 1
ATOM 1200 O O . LYS A 1 151 ? 14.812 14.414 2.635 1 80.62 151 LYS A O 1
ATOM 1205 N N . GLU A 1 152 ? 15.438 13.266 4.586 1 87.81 152 GLU A N 1
ATOM 1206 C CA . GLU A 1 152 ? 14.211 12.477 4.512 1 87.81 152 GLU A CA 1
ATOM 1207 C C . GLU A 1 152 ? 13.398 12.594 5.797 1 87.81 152 GLU A C 1
ATOM 1209 O O . GLU A 1 152 ? 13.961 12.781 6.879 1 87.81 152 GLU A O 1
ATOM 1214 N N . THR A 1 153 ? 12.117 12.594 5.688 1 91.5 153 THR A N 1
ATOM 1215 C CA . THR A 1 153 ? 11.266 12.672 6.867 1 91.5 153 THR A CA 1
ATOM 1216 C C . THR A 1 153 ? 10.328 11.469 6.938 1 91.5 153 THR A C 1
ATOM 1218 O O . THR A 1 153 ? 10.359 10.711 7.91 1 91.5 153 THR A O 1
ATOM 1221 N N . SER A 1 154 ? 9.641 11.219 5.863 1 94.38 154 SER A N 1
ATOM 1222 C CA . SER A 1 154 ? 8.633 10.156 5.883 1 94.38 154 SER A CA 1
ATOM 1223 C C . SER A 1 154 ? 8.5 9.5 4.512 1 94.38 154 SER A C 1
ATOM 1225 O O . SER A 1 154 ? 8.711 10.148 3.484 1 94.38 154 SER A O 1
ATOM 1227 N N . TYR A 1 155 ? 8.094 8.219 4.555 1 94.56 155 TYR A N 1
ATOM 1228 C CA . TYR A 1 155 ? 7.742 7.523 3.32 1 94.56 155 TYR A CA 1
ATOM 1229 C C . TYR A 1 155 ? 6.453 8.086 2.729 1 94.56 155 TYR A C 1
ATOM 1231 O O . TYR A 1 155 ? 5.473 8.281 3.445 1 94.56 155 TYR A O 1
ATOM 1239 N N . PRO A 1 156 ? 6.473 8.383 1.38 1 96.5 156 PRO A N 1
ATOM 1240 C CA . PRO A 1 156 ? 5.172 8.641 0.759 1 96.5 156 PRO A CA 1
ATOM 1241 C C . PRO A 1 156 ? 4.145 7.555 1.064 1 96.5 156 PRO A C 1
ATOM 1243 O O . PRO A 1 156 ? 4.402 6.371 0.833 1 96.5 156 PRO A O 1
ATOM 1246 N N . SER A 1 157 ? 3.021 7.922 1.599 1 98.06 157 SER A N 1
ATOM 1247 C CA . SER A 1 157 ? 2.016 6.957 2.027 1 98.06 157 SER A CA 1
ATOM 1248 C C . SER A 1 157 ? 0.616 7.555 1.981 1 98.06 157 SER A C 1
ATOM 1250 O O . SER A 1 157 ? 0.446 8.766 2.172 1 98.06 157 SER A O 1
ATOM 1252 N N . THR A 1 158 ? -0.329 6.75 1.674 1 98.75 158 THR A N 1
ATOM 1253 C CA . THR A 1 158 ? -1.746 7.082 1.761 1 98.75 158 THR A CA 1
ATOM 1254 C C . THR A 1 158 ? -2.527 5.945 2.418 1 98.75 158 THR A C 1
ATOM 1256 O O . THR A 1 158 ? -2.297 4.773 2.123 1 98.75 158 THR A O 1
ATOM 1259 N N . PHE A 1 159 ? -3.402 6.312 3.314 1 98.69 159 PHE A N 1
ATOM 1260 C CA . PHE A 1 159 ? -4.305 5.367 3.961 1 98.69 159 PHE A CA 1
ATOM 1261 C C . PHE A 1 159 ? -5.754 5.824 3.822 1 98.69 159 PHE A C 1
ATOM 1263 O O . PHE A 1 159 ? -6.035 7.023 3.799 1 98.69 159 PHE A O 1
ATOM 1270 N N . ILE A 1 160 ? -6.645 4.875 3.719 1 98.81 160 ILE A N 1
ATOM 1271 C CA . ILE A 1 160 ? -8.062 5.105 3.994 1 98.81 160 ILE A CA 1
ATOM 1272 C C . ILE A 1 160 ? -8.461 4.379 5.277 1 98.81 160 ILE A C 1
ATOM 1274 O O . ILE A 1 160 ? -8.195 3.186 5.43 1 98.81 160 ILE A O 1
ATOM 1278 N N . ILE A 1 161 ? -9.008 5.105 6.188 1 98.75 161 ILE A N 1
ATOM 1279 C CA . ILE A 1 161 ? -9.453 4.582 7.473 1 98.75 161 ILE A CA 1
ATOM 1280 C C . ILE A 1 161 ? -10.969 4.727 7.598 1 98.75 161 ILE A C 1
ATOM 1282 O O . ILE A 1 161 ? -11.508 5.82 7.41 1 98.75 161 ILE A O 1
ATOM 1286 N N . ASP A 1 162 ? -11.641 3.652 7.949 1 98.06 162 ASP A N 1
ATOM 1287 C CA . ASP A 1 162 ? -13.102 3.672 7.949 1 98.06 162 ASP A CA 1
ATOM 1288 C C . ASP A 1 162 ? -13.648 4.035 9.328 1 98.06 162 ASP A C 1
ATOM 1290 O O . ASP A 1 162 ? -12.891 4.449 10.211 1 98.06 162 ASP A O 1
ATOM 1294 N N . GLY A 1 163 ? -14.969 3.982 9.477 1 97.56 163 GLY A N 1
ATOM 1295 C CA . GLY A 1 163 ? -15.656 4.41 10.695 1 97.56 163 GLY A CA 1
ATOM 1296 C C . GLY A 1 163 ? -15.281 3.582 11.906 1 97.56 163 GLY A C 1
ATOM 1297 O O . GLY A 1 163 ? -15.461 4.023 13.047 1 97.56 163 GLY A O 1
ATOM 1298 N N . ASP A 1 164 ? -14.781 2.393 11.711 1 97.12 164 ASP A N 1
ATOM 1299 C CA . ASP A 1 164 ? -14.344 1.513 12.789 1 97.12 164 ASP A CA 1
ATOM 1300 C C . ASP A 1 164 ? -12.859 1.696 13.086 1 97.12 164 ASP A C 1
ATOM 1302 O O . ASP A 1 164 ? -12.258 0.886 13.789 1 97.12 164 ASP A O 1
ATOM 1306 N N . GLN A 1 165 ? -12.273 2.693 12.383 1 98.12 165 GLN A N 1
ATOM 1307 C CA . GLN A 1 165 ? -10.867 3.047 12.484 1 98.12 165 GLN A CA 1
ATOM 1308 C C . GLN A 1 165 ? -9.977 1.947 11.898 1 98.12 165 GLN A C 1
ATOM 1310 O O . GLN A 1 165 ? -8.82 1.796 12.297 1 98.12 165 GLN A O 1
ATOM 1315 N N . LYS A 1 166 ? -10.555 1.175 11.078 1 96.62 166 LYS A N 1
ATOM 1316 C CA . LYS A 1 166 ? -9.766 0.15 10.398 1 96.62 166 LYS A CA 1
ATOM 1317 C C . LYS A 1 166 ? -9.219 0.671 9.07 1 96.62 166 LYS A C 1
ATOM 1319 O O . LYS A 1 166 ? -9.906 1.396 8.352 1 96.62 166 LYS A O 1
ATOM 1324 N N . VAL A 1 167 ? -7.977 0.28 8.797 1 97.56 167 VAL A N 1
ATOM 1325 C CA . VAL A 1 167 ? -7.375 0.621 7.516 1 97.56 167 VAL A CA 1
ATOM 1326 C C . VAL A 1 167 ? -8.008 -0.222 6.406 1 97.56 167 VAL A C 1
ATOM 1328 O O . VAL A 1 167 ? -8.031 -1.451 6.496 1 97.56 167 VAL A O 1
ATOM 1331 N N . THR A 1 168 ? -8.516 0.424 5.367 1 97.06 168 THR A N 1
ATOM 1332 C CA . THR A 1 168 ? -9.141 -0.299 4.262 1 97.06 168 THR A CA 1
ATOM 1333 C C . THR A 1 168 ? -8.281 -0.194 3.002 1 97.06 168 THR A C 1
ATOM 1335 O O . THR A 1 168 ? -8.5 -0.932 2.039 1 97.06 168 THR A O 1
ATOM 1338 N N . PHE A 1 169 ? -7.383 0.684 3.041 1 98.19 169 PHE A N 1
ATOM 1339 C CA . PHE A 1 169 ? -6.441 0.911 1.952 1 98.19 169 PHE A CA 1
ATOM 1340 C C . PHE A 1 169 ? -5.109 1.426 2.486 1 98.19 169 PHE A C 1
ATOM 1342 O O . PHE A 1 169 ? -5.082 2.27 3.385 1 98.19 169 PHE A O 1
ATOM 1349 N N . ALA A 1 170 ? -4.016 0.913 1.896 1 98.31 170 ALA A N 1
ATOM 1350 C CA . ALA A 1 170 ? -2.688 1.426 2.215 1 98.31 170 ALA A CA 1
ATOM 1351 C C . ALA A 1 170 ? -1.767 1.358 0.999 1 98.31 170 ALA A C 1
ATOM 1353 O O . ALA A 1 170 ? -1.727 0.344 0.299 1 98.31 170 ALA A O 1
ATOM 1354 N N . LYS A 1 171 ? -1.146 2.436 0.731 1 98.56 171 LYS A N 1
ATOM 1355 C CA . LYS A 1 171 ? -0.034 2.5 -0.213 1 98.56 171 LYS A CA 1
ATOM 1356 C C . LYS A 1 171 ? 1.181 3.176 0.415 1 98.56 171 LYS A C 1
ATOM 1358 O O . LYS A 1 171 ? 1.089 4.309 0.894 1 98.56 171 LYS A O 1
ATOM 1363 N N . ILE A 1 172 ? 2.271 2.486 0.445 1 97.81 172 ILE A N 1
ATOM 1364 C CA . ILE A 1 172 ? 3.508 2.996 1.028 1 97.81 172 ILE A CA 1
ATOM 1365 C C . ILE A 1 172 ? 4.68 2.693 0.099 1 97.81 172 ILE A C 1
ATOM 1367 O O . ILE A 1 172 ? 4.801 1.58 -0.417 1 97.81 172 ILE A O 1
ATOM 1371 N N . SER A 1 173 ? 5.527 3.689 -0.116 1 96.69 173 SER A N 1
ATOM 1372 C CA . SER A 1 173 ? 6.672 3.553 -1.011 1 96.69 173 SER A CA 1
ATOM 1373 C C . SER A 1 173 ? 7.957 4.039 -0.345 1 96.69 173 SER A C 1
ATOM 1375 O O . SER A 1 173 ? 7.957 5.059 0.347 1 96.69 173 SER A O 1
ATOM 1377 N N . ARG A 1 174 ? 9.039 3.373 -0.603 1 92.44 174 ARG A N 1
ATOM 1378 C CA . ARG A 1 174 ? 10.336 3.832 -0.111 1 92.44 174 ARG A CA 1
ATOM 1379 C C . ARG A 1 174 ? 11.047 4.684 -1.156 1 92.44 174 ARG A C 1
ATOM 1381 O O . ARG A 1 174 ? 12.258 4.91 -1.061 1 92.44 174 ARG A O 1
ATOM 1388 N N . THR A 1 175 ? 10.273 5.035 -2.16 1 90 175 THR A N 1
ATOM 1389 C CA . THR A 1 175 ? 10.766 6 -3.139 1 90 175 THR A CA 1
ATOM 1390 C C . THR A 1 175 ? 9.945 7.289 -3.08 1 90 175 THR A C 1
ATOM 1392 O O . THR A 1 175 ? 8.906 7.34 -2.426 1 90 175 THR A O 1
ATOM 1395 N N . HIS A 1 176 ? 10.523 8.273 -3.775 1 88.94 176 HIS A N 1
ATOM 1396 C CA . HIS A 1 176 ? 9.812 9.547 -3.762 1 88.94 176 HIS A CA 1
ATOM 1397 C C . HIS A 1 176 ? 8.578 9.5 -4.664 1 88.94 176 HIS A C 1
ATOM 1399 O O . HIS A 1 176 ? 7.699 10.352 -4.559 1 88.94 176 HIS A O 1
ATOM 1405 N N . GLY A 1 177 ? 8.836 8.531 -5.531 1 83.38 177 GLY A N 1
ATOM 1406 C CA . GLY A 1 177 ? 7.688 8.352 -6.406 1 83.38 177 GLY A CA 1
ATOM 1407 C C . GLY A 1 177 ? 6.582 7.523 -5.781 1 83.38 177 GLY A C 1
ATOM 1408 O O . GLY A 1 177 ? 6.465 7.457 -4.559 1 83.38 177 GLY A O 1
ATOM 1409 N N . GLY A 1 178 ? 5.707 6.957 -5.77 1 90.06 178 GLY A N 1
ATOM 1410 C CA . GLY A 1 178 ? 4.656 6.066 -5.297 1 90.06 178 GLY A CA 1
ATOM 1411 C C . GLY A 1 178 ? 3.535 6.797 -4.582 1 90.06 178 GLY A C 1
ATOM 1412 O O . GLY A 1 178 ? 3.123 6.395 -3.49 1 90.06 178 GLY A O 1
ATOM 1413 N N . ARG A 1 179 ? 3.174 7.824 -5.125 1 96.06 179 ARG A N 1
ATOM 1414 C CA . ARG A 1 179 ? 2.123 8.656 -4.547 1 96.06 179 ARG A CA 1
ATOM 1415 C C . ARG A 1 179 ? 0.781 8.391 -5.215 1 96.06 179 ARG A C 1
ATOM 1417 O O . ARG A 1 179 ? 0.715 8.195 -6.434 1 96.06 179 ARG A O 1
ATOM 1424 N N . THR A 1 180 ? -0.235 8.406 -4.398 1 97.94 180 THR A N 1
ATOM 1425 C CA . THR A 1 180 ? -1.565 8.156 -4.941 1 97.94 180 THR A CA 1
ATOM 1426 C C . THR A 1 180 ? -2.09 9.383 -5.68 1 97.94 180 THR A C 1
ATOM 1428 O O . THR A 1 180 ? -1.696 10.516 -5.379 1 97.94 180 THR A O 1
ATOM 1431 N N . LYS A 1 181 ? -2.955 9.094 -6.609 1 97.5 181 LYS A N 1
ATOM 1432 C CA . LYS A 1 181 ? -3.744 10.141 -7.246 1 97.5 181 LYS A CA 1
ATOM 1433 C C . LYS A 1 181 ? -5.105 10.289 -6.574 1 97.5 181 LYS A C 1
ATOM 1435 O O . LYS A 1 181 ? -5.641 9.328 -6.023 1 97.5 181 LYS A O 1
ATOM 1440 N N . ALA A 1 182 ? -5.609 11.531 -6.66 1 98.62 182 ALA A N 1
ATOM 1441 C CA . ALA A 1 182 ? -6.914 11.805 -6.059 1 98.62 182 ALA A CA 1
ATOM 1442 C C . ALA A 1 182 ? -7.992 10.906 -6.652 1 98.62 182 ALA A C 1
ATOM 1444 O O . ALA A 1 182 ? -8.812 10.344 -5.922 1 98.62 182 ALA A O 1
ATOM 1445 N N . LYS A 1 183 ? -7.961 10.75 -7.938 1 97.19 183 LYS A N 1
ATOM 1446 C CA . LYS A 1 183 ? -8.992 9.969 -8.617 1 97.19 183 LYS A CA 1
ATOM 1447 C C . LYS A 1 183 ? -8.992 8.523 -8.148 1 97.19 183 LYS A C 1
ATOM 1449 O O . LYS A 1 183 ? -10.047 7.902 -8.016 1 97.19 183 LYS A O 1
ATOM 1454 N N . GLU A 1 184 ? -7.844 8.008 -7.961 1 96.38 184 GLU A N 1
ATOM 1455 C CA . GLU A 1 184 ? -7.711 6.645 -7.461 1 96.38 184 GLU A CA 1
ATOM 1456 C C . GLU A 1 184 ? -8.344 6.5 -6.082 1 96.38 184 GLU A C 1
ATOM 1458 O O . GLU A 1 184 ? -9.055 5.527 -5.816 1 96.38 184 GLU A O 1
ATOM 1463 N N . ILE A 1 185 ? -8.086 7.426 -5.199 1 98.44 185 ILE A N 1
ATOM 1464 C CA . ILE A 1 185 ? -8.586 7.371 -3.83 1 98.44 185 ILE A CA 1
ATOM 1465 C C . ILE A 1 185 ? -10.102 7.547 -3.822 1 98.44 185 ILE A C 1
ATOM 1467 O O . ILE A 1 185 ? -10.805 6.863 -3.078 1 98.44 185 ILE A O 1
ATOM 1471 N N . ILE A 1 186 ? -10.602 8.438 -4.66 1 98.25 186 ILE A N 1
ATOM 1472 C CA . ILE A 1 186 ? -12.047 8.633 -4.762 1 98.25 186 ILE A CA 1
ATOM 1473 C C . ILE A 1 186 ? -12.711 7.34 -5.234 1 98.25 186 ILE A C 1
ATOM 1475 O O . ILE A 1 186 ? -13.758 6.945 -4.715 1 98.25 186 ILE A O 1
ATOM 1479 N N . ALA A 1 187 ? -12.086 6.668 -6.172 1 96.31 187 ALA A N 1
ATOM 1480 C CA . ALA A 1 187 ? -12.609 5.391 -6.648 1 96.31 187 ALA A CA 1
ATOM 1481 C C . ALA A 1 187 ? -12.625 4.352 -5.535 1 96.31 187 ALA A C 1
ATOM 1483 O O . ALA A 1 187 ? -13.555 3.545 -5.438 1 96.31 187 ALA A O 1
ATOM 1484 N N . GLU A 1 188 ? -11.609 4.363 -4.734 1 96.25 188 GLU A N 1
ATOM 1485 C CA . GLU A 1 188 ? -11.523 3.447 -3.602 1 96.25 188 GLU A CA 1
ATOM 1486 C C . GLU A 1 188 ? -12.633 3.715 -2.588 1 96.25 188 GLU A C 1
ATOM 1488 O O . GLU A 1 188 ? -13.125 2.791 -1.938 1 96.25 188 GLU A O 1
ATOM 1493 N N . LEU A 1 189 ? -13.023 4.918 -2.443 1 97.06 189 LEU A N 1
ATOM 1494 C CA . LEU A 1 189 ? -14.047 5.324 -1.481 1 97.06 189 LEU A CA 1
ATOM 1495 C C . LEU A 1 189 ? -15.438 4.961 -1.982 1 97.06 189 LEU A C 1
ATOM 1497 O O . LEU A 1 189 ? -16.359 4.785 -1.185 1 97.06 189 LEU A O 1
ATOM 1501 N N . ASP A 1 190 ? -15.766 4.969 -3.303 1 87.62 190 ASP A N 1
ATOM 1502 C CA . ASP A 1 190 ? -17.078 4.75 -3.908 1 87.62 190 ASP A CA 1
ATOM 1503 C C . ASP A 1 190 ? -17.453 3.273 -3.854 1 87.62 190 ASP A C 1
ATOM 1505 O O . ASP A 1 190 ? -18.609 2.92 -4.105 1 87.62 190 ASP A O 1
ATOM 1509 N N . LYS A 1 191 ? -16.812 2.443 -3.146 1 73.69 191 LYS A N 1
ATOM 1510 C CA . LYS A 1 191 ? -17.109 1.015 -3.217 1 73.69 191 LYS A CA 1
ATOM 1511 C C . LYS A 1 191 ? -17.734 0.519 -1.923 1 73.69 191 LYS A C 1
ATOM 1513 O O . LYS A 1 191 ? -17.5 1.076 -0.851 1 73.69 191 LYS A O 1
ATOM 1518 N N . MET B 1 1 ? -31.688 -60.656 64.125 1 29.89 1 MET B N 1
ATOM 1519 C CA . MET B 1 1 ? -32.062 -59.312 63.688 1 29.89 1 MET B CA 1
ATOM 1520 C C . MET B 1 1 ? -30.859 -58.562 63.125 1 29.89 1 MET B C 1
ATOM 1522 O O . MET B 1 1 ? -29.812 -58.469 63.781 1 29.89 1 MET B O 1
ATOM 1526 N N . ASN B 1 2 ? -30.703 -58.656 61.688 1 30.84 2 ASN B N 1
ATOM 1527 C CA . ASN B 1 2 ? -29.75 -58.5 60.594 1 30.84 2 ASN B CA 1
ATOM 1528 C C . ASN B 1 2 ? -29.266 -57.062 60.469 1 30.84 2 ASN B C 1
ATOM 1530 O O . ASN B 1 2 ? -30.078 -56.156 60.219 1 30.84 2 ASN B O 1
ATOM 1534 N N . ARG B 1 3 ? -28.328 -56.656 61.438 1 36.31 3 ARG B N 1
ATOM 1535 C CA . ARG B 1 3 ? -27.641 -55.375 61.469 1 36.31 3 ARG B CA 1
ATOM 1536 C C . ARG B 1 3 ? -27.109 -55 60.094 1 36.31 3 ARG B C 1
ATOM 1538 O O . ARG B 1 3 ? -26.203 -55.656 59.562 1 36.31 3 ARG B O 1
ATOM 1545 N N . ILE B 1 4 ? -28.094 -54.656 59.094 1 37.66 4 ILE B N 1
ATOM 1546 C CA . ILE B 1 4 ? -27.844 -54.25 57.719 1 37.66 4 ILE B CA 1
ATOM 1547 C C . ILE B 1 4 ? -26.781 -53.125 57.688 1 37.66 4 ILE B C 1
ATOM 1549 O O . ILE B 1 4 ? -26.969 -52.062 58.281 1 37.66 4 ILE B O 1
ATOM 1553 N N . HIS B 1 5 ? -25.516 -53.5 57.875 1 41.62 5 HIS B N 1
ATOM 1554 C CA . HIS B 1 5 ? -24.344 -52.656 57.688 1 41.62 5 HIS B CA 1
ATOM 1555 C C . HIS B 1 5 ? -24.469 -51.875 56.375 1 41.62 5 HIS B C 1
ATOM 1557 O O . HIS B 1 5 ? -24.688 -52.438 55.312 1 41.62 5 HIS B O 1
ATOM 1563 N N . ILE B 1 6 ? -25.281 -50.781 56.375 1 42.72 6 ILE B N 1
ATOM 1564 C CA . ILE B 1 6 ? -25.422 -49.844 55.281 1 42.72 6 ILE B CA 1
ATOM 1565 C C . ILE B 1 6 ? -24.047 -49.406 54.812 1 42.72 6 ILE B C 1
ATOM 1567 O O . ILE B 1 6 ? -23.25 -48.875 55.594 1 42.72 6 ILE B O 1
ATOM 1571 N N . PRO B 1 7 ? -23.469 -50.188 53.844 1 43.97 7 PRO B N 1
ATOM 1572 C CA . PRO B 1 7 ? -22.172 -49.812 53.281 1 43.97 7 PRO B CA 1
ATOM 1573 C C . PRO B 1 7 ? -22.109 -48.375 52.844 1 43.97 7 PRO B C 1
ATOM 1575 O O . PRO B 1 7 ? -23.078 -47.844 52.281 1 43.97 7 PRO B O 1
ATOM 1578 N N . LEU B 1 8 ? -21.516 -47.531 53.656 1 42.84 8 LEU B N 1
ATOM 1579 C CA . LEU B 1 8 ? -21.125 -46.156 53.344 1 42.84 8 LEU B CA 1
ATOM 1580 C C . LEU B 1 8 ? -20.5 -46.094 51.938 1 42.84 8 LEU B C 1
ATOM 1582 O O . LEU B 1 8 ? -19.438 -46.656 51.719 1 42.84 8 LEU B O 1
ATOM 1586 N N . THR B 1 9 ? -21.344 -46.438 50.875 1 39.91 9 THR B N 1
ATOM 1587 C CA . THR B 1 9 ? -20.922 -46.188 49.5 1 39.91 9 THR B CA 1
ATOM 1588 C C . THR B 1 9 ? -20.297 -44.812 49.375 1 39.91 9 THR B C 1
ATOM 1590 O O . THR B 1 9 ? -20.922 -43.812 49.688 1 39.91 9 THR B O 1
ATOM 1593 N N . LEU B 1 10 ? -19 -44.781 49.688 1 40.16 10 LEU B N 1
ATOM 1594 C CA . LEU B 1 10 ? -18.109 -43.656 49.344 1 40.16 10 LEU B CA 1
ATOM 1595 C C . LEU B 1 10 ? -18.438 -43.125 47.938 1 40.16 10 LEU B C 1
ATOM 1597 O O . LEU B 1 10 ? -18.375 -43.844 46.969 1 40.16 10 LEU B O 1
ATOM 1601 N N . LEU B 1 11 ? -19.484 -42.25 47.938 1 40 11 LEU B N 1
ATOM 1602 C CA . LEU B 1 11 ? -19.766 -41.438 46.781 1 40 11 LEU B CA 1
ATOM 1603 C C . LEU B 1 11 ? -18.484 -40.812 46.219 1 40 11 LEU B C 1
ATOM 1605 O O . LEU B 1 11 ? -17.844 -40 46.906 1 40 11 LEU B O 1
ATOM 1609 N N . ALA B 1 12 ? -17.609 -41.625 45.656 1 39.91 12 ALA B N 1
ATOM 1610 C CA . ALA B 1 12 ? -16.516 -41.062 44.844 1 39.91 12 ALA B CA 1
ATOM 1611 C C . ALA B 1 12 ? -17.016 -39.938 43.938 1 39.91 12 ALA B C 1
ATOM 1613 O O . ALA B 1 12 ? -17.828 -40.188 43.031 1 39.91 12 ALA B O 1
ATOM 1614 N N . ILE B 1 13 ? -17.328 -38.781 44.562 1 41.5 13 ILE B N 1
ATOM 1615 C CA . ILE B 1 13 ? -17.516 -37.594 43.781 1 41.5 13 ILE B CA 1
ATOM 1616 C C . ILE B 1 13 ? -16.438 -37.5 42.688 1 41.5 13 ILE B C 1
ATOM 1618 O O . ILE B 1 13 ? -15.25 -37.375 43 1 41.5 13 ILE B O 1
ATOM 1622 N N . ALA B 1 14 ? -16.562 -38.375 41.656 1 40.31 14 ALA B N 1
ATOM 1623 C CA . ALA B 1 14 ? -15.852 -38.094 40.438 1 40.31 14 ALA B CA 1
ATOM 1624 C C . ALA B 1 14 ? -15.883 -36.594 40.094 1 40.31 14 ALA B C 1
ATOM 1626 O O . ALA B 1 14 ? -16.938 -36.062 39.781 1 40.31 14 ALA B O 1
ATOM 1627 N N . CYS B 1 15 ? -15.305 -35.75 40.969 1 42.97 15 CYS B N 1
ATOM 1628 C CA . CYS B 1 15 ? -14.953 -34.406 40.469 1 42.97 15 CYS B CA 1
ATOM 1629 C C . CYS B 1 15 ? -14.508 -34.469 39 1 42.97 15 CYS B C 1
ATOM 1631 O O . CYS B 1 15 ? -13.406 -34.938 38.719 1 42.97 15 CYS B O 1
ATOM 1633 N N . GLY B 1 16 ? -15.398 -35 38.156 1 41.19 16 GLY B N 1
ATOM 1634 C CA . GLY B 1 16 ? -15.102 -34.719 36.75 1 41.19 16 GLY B CA 1
ATOM 1635 C C . GLY B 1 16 ? -14.453 -33.375 36.531 1 41.19 16 GLY B C 1
ATOM 1636 O O . GLY B 1 16 ? -15.086 -32.312 36.75 1 41.19 16 GLY B O 1
ATOM 1637 N N . LEU B 1 17 ? -13.195 -33.156 37.031 1 42.62 17 LEU B N 1
ATOM 1638 C CA . LEU B 1 17 ? -12.414 -32.094 36.438 1 42.62 17 LEU B CA 1
ATOM 1639 C C . LEU B 1 17 ? -12.797 -31.859 34.969 1 42.62 17 LEU B C 1
ATOM 1641 O O . LEU B 1 17 ? -12.422 -32.656 34.094 1 42.62 17 LEU B O 1
ATOM 1645 N N . PHE B 1 18 ? -14.086 -31.469 34.75 1 45.06 18 PHE B N 1
ATOM 1646 C CA . PHE B 1 18 ? -14.25 -30.781 33.5 1 45.06 18 PHE B CA 1
ATOM 1647 C C . PHE B 1 18 ? -13.016 -29.922 33.156 1 45.06 18 PHE B C 1
ATOM 1649 O O . PHE B 1 18 ? -12.828 -28.859 33.75 1 45.06 18 PHE B O 1
ATOM 1656 N N . TRP B 1 19 ? -11.867 -30.609 33 1 44.22 19 TRP B N 1
ATOM 1657 C CA . TRP B 1 19 ? -10.859 -29.891 32.219 1 44.22 19 TRP B CA 1
ATOM 1658 C C . TRP B 1 19 ? -11.492 -29.109 31.094 1 44.22 19 TRP B C 1
ATOM 1660 O O . TRP B 1 19 ? -11.945 -29.688 30.109 1 44.22 19 TRP B O 1
ATOM 1670 N N . ILE B 1 20 ? -12.359 -28.125 31.438 1 43.69 20 ILE B N 1
ATOM 1671 C CA . ILE B 1 20 ? -12.484 -27.109 30.391 1 43.69 20 ILE B CA 1
ATOM 1672 C C . ILE B 1 20 ? -11.156 -26.953 29.656 1 43.69 20 ILE B C 1
ATOM 1674 O O . ILE B 1 20 ? -10.195 -26.406 30.203 1 43.69 20 ILE B O 1
ATOM 1678 N N . ASP B 1 21 ? -10.688 -28.047 29.016 1 40.81 21 ASP B N 1
ATOM 1679 C CA . ASP B 1 21 ? -9.75 -27.656 27.969 1 40.81 21 ASP B CA 1
ATOM 1680 C C . ASP B 1 21 ? -10.211 -26.391 27.266 1 40.81 21 ASP B C 1
ATOM 1682 O O . ASP B 1 21 ? -11.055 -26.438 26.359 1 40.81 21 ASP B O 1
ATOM 1686 N N . GLY B 1 22 ? -10.391 -25.328 28.062 1 43.31 22 GLY B N 1
ATOM 1687 C CA . GLY B 1 22 ? -10.383 -24.125 27.25 1 43.31 22 GLY B CA 1
ATOM 1688 C C . GLY B 1 22 ? -9.5 -24.266 26.016 1 43.31 22 GLY B C 1
ATOM 1689 O O . GLY B 1 22 ? -8.281 -24.422 26.125 1 43.31 22 GLY B O 1
ATOM 1690 N N . GLU B 1 23 ? -9.914 -24.953 25.031 1 38.75 23 GLU B N 1
ATOM 1691 C CA . GLU B 1 23 ? -9.281 -24.703 23.75 1 38.75 23 GLU B CA 1
ATOM 1692 C C . GLU B 1 23 ? -8.758 -23.266 23.656 1 38.75 23 GLU B C 1
ATOM 1694 O O . GLU B 1 23 ? -9.547 -22.312 23.609 1 38.75 23 GLU B O 1
ATOM 1699 N N . LEU B 1 24 ? -7.781 -22.984 24.391 1 39.78 24 LEU B N 1
ATOM 1700 C CA . LEU B 1 24 ? -7.035 -21.859 23.828 1 39.78 24 LEU B CA 1
ATOM 1701 C C . LEU B 1 24 ? -7.086 -21.891 22.312 1 39.78 24 LEU B C 1
ATOM 1703 O O . LEU B 1 24 ? -6.367 -22.656 21.672 1 39.78 24 LEU B O 1
ATOM 1707 N N . ARG B 1 25 ? -8.305 -21.984 21.703 1 38.03 25 ARG B N 1
ATOM 1708 C CA . ARG B 1 25 ? -8.188 -21.562 20.312 1 38.03 25 ARG B CA 1
ATOM 1709 C C . ARG B 1 25 ? -6.992 -20.641 20.125 1 38.03 25 ARG B C 1
ATOM 1711 O O . ARG B 1 25 ? -6.953 -19.547 20.672 1 38.03 25 ARG B O 1
ATOM 1718 N N . SER B 1 26 ? -5.859 -21.141 19.984 1 42.84 26 SER B N 1
ATOM 1719 C CA . SER B 1 26 ? -4.758 -20.359 19.438 1 42.84 26 SER B CA 1
ATOM 1720 C C . SER B 1 26 ? -5.277 -19.141 18.672 1 42.84 26 SER B C 1
ATOM 1722 O O . SER B 1 26 ? -6.031 -19.297 17.703 1 42.84 26 SER B O 1
ATOM 1724 N N . ALA B 1 27 ? -5.762 -18.234 19.266 1 40.84 27 ALA B N 1
ATOM 1725 C CA . ALA B 1 27 ? -5.957 -17 18.516 1 40.84 27 ALA B CA 1
ATOM 1726 C C . ALA B 1 27 ? -5.043 -16.938 17.297 1 40.84 27 ALA B C 1
ATOM 1728 O O . ALA B 1 27 ? -3.818 -16.938 17.438 1 40.84 27 ALA B O 1
ATOM 1729 N N . GLU B 1 28 ? -5.281 -17.875 16.297 1 44.28 28 GLU B N 1
ATOM 1730 C CA . GLU B 1 28 ? -4.492 -17.734 15.07 1 44.28 28 GLU B CA 1
ATOM 1731 C C . GLU B 1 28 ? -4 -16.297 14.898 1 44.28 28 GLU B C 1
ATOM 1733 O O . GLU B 1 28 ? -4.793 -15.352 14.914 1 44.28 28 GLU B O 1
ATOM 1738 N N . LYS B 1 29 ? -3.016 -15.883 15.477 1 52.34 29 LYS B N 1
ATOM 1739 C CA . LYS B 1 29 ? -2.369 -14.578 15.352 1 52.34 29 LYS B CA 1
ATOM 1740 C C . LYS B 1 29 ? -2.611 -13.977 13.969 1 52.34 29 LYS B C 1
ATOM 1742 O O . LYS B 1 29 ? -2.205 -14.555 12.953 1 52.34 29 LYS B O 1
ATOM 1747 N N . GLU B 1 30 ? -3.785 -13.375 13.766 1 64.19 30 GLU B N 1
ATOM 1748 C CA . GLU B 1 30 ? -4.082 -12.68 12.516 1 64.19 30 GLU B CA 1
ATOM 1749 C C . GLU B 1 30 ? -2.824 -12.062 11.914 1 64.19 30 GLU B C 1
ATOM 1751 O O . GLU B 1 30 ? -2.174 -11.227 12.547 1 64.19 30 GLU B O 1
ATOM 1756 N N . THR B 1 31 ? -2.293 -12.75 10.898 1 78.38 31 THR B N 1
ATOM 1757 C CA . THR B 1 31 ? -1.088 -12.281 10.227 1 78.38 31 THR B CA 1
ATOM 1758 C C . THR B 1 31 ? -1.361 -10.984 9.469 1 78.38 31 THR B C 1
ATOM 1760 O O . THR B 1 31 ? -2.469 -10.766 8.969 1 78.38 31 THR B O 1
ATOM 1763 N N . LYS B 1 32 ? -0.576 -10.023 9.625 1 86 32 LYS B N 1
ATOM 1764 C CA . LYS B 1 32 ? -0.644 -8.75 8.914 1 86 32 LYS B CA 1
ATOM 1765 C C . LYS B 1 32 ? 0.292 -8.734 7.711 1 86 32 LYS B C 1
ATOM 1767 O O . LYS B 1 32 ? 1.294 -9.453 7.688 1 86 32 LYS B O 1
ATOM 1772 N N . PRO B 1 33 ? -0.183 -7.953 6.715 1 92.19 33 PRO B N 1
ATOM 1773 C CA . PRO B 1 33 ? 0.727 -7.867 5.57 1 92.19 33 PRO B CA 1
ATOM 1774 C C . PRO B 1 33 ? 2.107 -7.34 5.949 1 92.19 33 PRO B C 1
ATOM 1776 O O . PRO B 1 33 ? 2.234 -6.555 6.895 1 92.19 33 PRO B O 1
ATOM 1779 N N . PRO B 1 34 ? 3.082 -7.816 5.227 1 92.38 34 PRO B N 1
ATOM 1780 C CA . PRO B 1 34 ? 4.422 -7.312 5.535 1 92.38 34 PRO B CA 1
ATOM 1781 C C . PRO B 1 34 ? 4.543 -5.805 5.34 1 92.38 34 PRO B C 1
ATOM 1783 O O . PRO B 1 34 ? 3.998 -5.258 4.379 1 92.38 34 PRO B O 1
ATOM 1786 N N . ALA B 1 35 ? 5.266 -5.215 6.184 1 90.75 35 ALA B N 1
ATOM 1787 C CA . ALA B 1 35 ? 5.398 -3.762 6.203 1 90.75 35 ALA B CA 1
ATOM 1788 C C . ALA B 1 35 ? 6.582 -3.311 5.348 1 90.75 35 ALA B C 1
ATOM 1790 O O . ALA B 1 35 ? 7.621 -3.971 5.32 1 90.75 35 ALA B O 1
ATOM 1791 N N . VAL B 1 36 ? 6.426 -2.225 4.734 1 93.06 36 VAL B N 1
ATOM 1792 C CA . VAL B 1 36 ? 7.535 -1.618 4.008 1 93.06 36 VAL B CA 1
ATOM 1793 C C . VAL B 1 36 ? 8.703 -1.378 4.957 1 93.06 36 VAL B C 1
ATOM 1795 O O . VAL B 1 36 ? 8.516 -0.913 6.082 1 93.06 36 VAL B O 1
ATOM 1798 N N . GLY B 1 37 ? 9.891 -1.701 4.516 1 91.06 37 GLY B N 1
ATOM 1799 C CA . GLY B 1 37 ? 11.094 -1.569 5.312 1 91.06 37 GLY B CA 1
ATOM 1800 C C . GLY B 1 37 ? 11.453 -2.832 6.074 1 91.06 37 GLY B C 1
ATOM 1801 O O . GLY B 1 37 ? 12.562 -2.963 6.586 1 91.06 37 GLY B O 1
ATOM 1802 N N . LYS B 1 38 ? 10.539 -3.754 6.141 1 92 38 LYS B N 1
ATOM 1803 C CA . LYS B 1 38 ? 10.758 -4.996 6.879 1 92 38 LYS B CA 1
ATOM 1804 C C . LYS B 1 38 ? 10.898 -6.18 5.926 1 92 38 LYS B C 1
ATOM 1806 O O . LYS B 1 38 ? 10.547 -6.082 4.746 1 92 38 LYS B O 1
ATOM 1811 N N . LYS B 1 39 ? 11.422 -7.215 6.469 1 95.44 39 LYS B N 1
ATOM 1812 C CA . LYS B 1 39 ? 11.586 -8.422 5.664 1 95.44 39 LYS B CA 1
ATOM 1813 C C . LYS B 1 39 ? 10.242 -9.078 5.363 1 95.44 39 LYS B C 1
ATOM 1815 O O . LYS B 1 39 ? 9.398 -9.203 6.25 1 95.44 39 LYS B O 1
ATOM 1820 N N . ALA B 1 40 ? 10.094 -9.391 4.125 1 97.38 40 ALA B N 1
ATOM 1821 C CA . ALA B 1 40 ? 8.898 -10.141 3.734 1 97.38 40 ALA B CA 1
ATOM 1822 C C . ALA B 1 40 ? 9 -11.602 4.18 1 97.38 40 ALA B C 1
ATOM 1824 O O . ALA B 1 40 ? 10.094 -12.18 4.184 1 97.38 40 ALA B O 1
ATOM 1825 N N . PRO B 1 41 ? 7.906 -12.188 4.551 1 96.81 41 PRO B N 1
ATOM 1826 C CA . PRO B 1 41 ? 7.934 -13.633 4.793 1 96.81 41 PRO B CA 1
ATOM 1827 C C . PRO B 1 41 ? 8.422 -14.43 3.58 1 96.81 41 PRO B C 1
ATOM 1829 O O . PRO B 1 41 ? 8.008 -14.148 2.451 1 96.81 41 PRO B O 1
ATOM 1832 N N . ASN B 1 42 ? 9.281 -15.344 3.844 1 97.38 42 ASN B N 1
ATOM 1833 C CA . ASN B 1 42 ? 9.703 -16.203 2.752 1 97.38 42 ASN B CA 1
ATOM 1834 C C . ASN B 1 42 ? 8.562 -17.109 2.287 1 97.38 42 ASN B C 1
ATOM 1836 O O . ASN B 1 42 ? 7.613 -17.359 3.035 1 97.38 42 ASN B O 1
ATOM 1840 N N . PHE B 1 43 ? 8.68 -17.516 1.017 1 98.31 43 PHE B N 1
ATOM 1841 C CA . PHE B 1 43 ? 7.711 -18.469 0.493 1 98.31 43 PHE B CA 1
ATOM 1842 C C . PHE B 1 43 ? 8.367 -19.422 -0.499 1 98.31 43 PHE B C 1
ATOM 1844 O O . PHE B 1 43 ? 9.484 -19.156 -0.968 1 98.31 43 PHE B O 1
ATOM 1851 N N . GLU B 1 44 ? 7.793 -20.531 -0.655 1 98.56 44 GLU B N 1
ATOM 1852 C CA . GLU B 1 44 ? 8.07 -21.484 -1.732 1 98.56 44 GLU B CA 1
ATOM 1853 C C . GLU B 1 44 ? 6.785 -21.922 -2.426 1 98.56 44 GLU B C 1
ATOM 1855 O O . GLU B 1 44 ? 5.945 -22.578 -1.821 1 98.56 44 GLU B O 1
ATOM 1860 N N . LEU B 1 45 ? 6.605 -21.531 -3.652 1 98.81 45 LEU B N 1
ATOM 1861 C CA . LEU B 1 45 ? 5.41 -21.828 -4.438 1 98.81 45 LEU B CA 1
ATOM 1862 C C . LEU B 1 45 ? 5.781 -22.484 -5.766 1 98.81 45 LEU B C 1
ATOM 1864 O O . LEU B 1 45 ? 6.91 -22.328 -6.238 1 98.81 45 LEU B O 1
ATOM 1868 N N . ALA B 1 46 ? 4.812 -23.156 -6.293 1 98.69 46 ALA B N 1
ATOM 1869 C CA . ALA B 1 46 ? 5.098 -23.891 -7.516 1 98.69 46 ALA B CA 1
ATOM 1870 C C . ALA B 1 46 ? 4.32 -23.328 -8.703 1 98.69 46 ALA B C 1
ATOM 1872 O O . ALA B 1 46 ? 3.215 -22.812 -8.531 1 98.69 46 ALA B O 1
ATOM 1873 N N . THR B 1 47 ? 4.914 -23.484 -9.891 1 98.5 47 THR B N 1
ATOM 1874 C CA . THR B 1 47 ? 4.195 -23.25 -11.141 1 98.5 47 THR B CA 1
ATOM 1875 C C . THR B 1 47 ? 3.268 -24.422 -11.453 1 98.5 47 THR B C 1
ATOM 1877 O O . THR B 1 47 ? 3.25 -25.422 -10.727 1 98.5 47 THR B O 1
ATOM 1880 N N . LEU B 1 48 ? 2.461 -24.281 -12.492 1 97.19 48 LEU B N 1
ATOM 1881 C CA . LEU B 1 48 ? 1.527 -25.328 -12.914 1 97.19 48 LEU B CA 1
ATOM 1882 C C . LEU B 1 48 ? 2.27 -26.609 -13.273 1 97.19 48 LEU B C 1
ATOM 1884 O O . LEU B 1 48 ? 1.752 -27.703 -13.062 1 97.19 48 LEU B O 1
ATOM 1888 N N . ASP B 1 49 ? 3.508 -26.5 -13.781 1 96.25 49 ASP B N 1
ATOM 1889 C CA . ASP B 1 49 ? 4.281 -27.672 -14.188 1 96.25 49 ASP B CA 1
ATOM 1890 C C . ASP B 1 49 ? 5.039 -28.266 -13 1 96.25 49 ASP B C 1
ATOM 1892 O O . ASP B 1 49 ? 5.809 -29.219 -13.164 1 96.25 49 ASP B O 1
ATOM 1896 N N . GLY B 1 50 ? 4.938 -27.609 -11.805 1 97.38 50 GLY B N 1
ATOM 1897 C CA . GLY B 1 50 ? 5.457 -28.219 -10.586 1 97.38 50 GLY B CA 1
ATOM 1898 C C . GLY B 1 50 ? 6.801 -27.641 -10.172 1 97.38 50 GLY B C 1
ATOM 1899 O O . GLY B 1 50 ? 7.344 -28.016 -9.133 1 97.38 50 GLY B O 1
ATOM 1900 N N . LYS B 1 51 ? 7.383 -26.75 -10.969 1 98.06 51 LYS B N 1
ATOM 1901 C CA . LYS B 1 51 ? 8.656 -26.141 -10.594 1 98.06 51 LYS B CA 1
ATOM 1902 C C . LYS B 1 51 ? 8.484 -25.203 -9.391 1 98.06 51 LYS B C 1
ATOM 1904 O O . LYS B 1 51 ? 7.629 -24.328 -9.398 1 98.06 51 LYS B O 1
ATOM 1909 N N . LYS B 1 52 ? 9.312 -25.422 -8.406 1 98.56 52 LYS B N 1
ATOM 1910 C CA . LYS B 1 52 ? 9.219 -24.656 -7.168 1 98.56 52 LYS B CA 1
ATOM 1911 C C . LYS B 1 52 ? 10.109 -23.406 -7.223 1 98.56 52 LYS B C 1
ATOM 1913 O O . LYS B 1 52 ? 11.219 -23.469 -7.746 1 98.56 52 LYS B O 1
ATOM 1918 N N . HIS B 1 53 ? 9.641 -22.344 -6.715 1 98.69 53 HIS B N 1
ATOM 1919 C CA . HIS B 1 53 ? 10.375 -21.094 -6.605 1 98.69 53 HIS B CA 1
ATOM 1920 C C . HIS B 1 53 ? 10.32 -20.547 -5.184 1 98.69 53 HIS B C 1
ATOM 1922 O O . HIS B 1 53 ? 9.258 -20.547 -4.555 1 98.69 53 HIS B O 1
ATOM 1928 N N . LYS B 1 54 ? 11.438 -20.094 -4.723 1 98.69 54 LYS B N 1
ATOM 1929 C CA . LYS B 1 54 ? 11.578 -19.5 -3.396 1 98.69 54 LYS B CA 1
ATOM 1930 C C . LYS B 1 54 ? 11.898 -18.016 -3.494 1 98.69 54 LYS B C 1
ATOM 1932 O O . LYS B 1 54 ? 12.688 -17.594 -4.348 1 98.69 54 LYS B O 1
ATOM 1937 N N . LEU B 1 55 ? 11.305 -17.266 -2.564 1 98.81 55 LEU B N 1
ATOM 1938 C CA . LEU B 1 55 ? 11.586 -15.836 -2.557 1 98.81 55 LEU B CA 1
ATOM 1939 C C . LEU B 1 55 ? 13.086 -15.578 -2.428 1 98.81 55 LEU B C 1
ATOM 1941 O O . LEU B 1 55 ? 13.648 -14.758 -3.16 1 98.81 55 LEU B O 1
ATOM 1945 N N . SER B 1 56 ? 13.734 -16.266 -1.542 1 98.38 56 SER B N 1
ATOM 1946 C CA . SER B 1 56 ? 15.148 -16.047 -1.232 1 98.38 56 SER B CA 1
ATOM 1947 C C . SER B 1 56 ? 16.016 -16.25 -2.463 1 98.38 56 SER B C 1
ATOM 1949 O O . SER B 1 56 ? 17.078 -15.633 -2.588 1 98.38 56 SER B O 1
ATOM 1951 N N . LYS B 1 57 ? 15.625 -17.125 -3.33 1 98.38 57 LYS B N 1
ATOM 1952 C CA . LYS B 1 57 ? 16.375 -17.375 -4.555 1 98.38 57 LYS B CA 1
ATOM 1953 C C . LYS B 1 57 ? 16.031 -16.344 -5.629 1 98.38 57 LYS B C 1
ATOM 1955 O O . LYS B 1 57 ? 16.906 -15.867 -6.348 1 98.38 57 LYS B O 1
ATOM 1960 N N . LEU B 1 58 ? 14.773 -16.016 -5.703 1 98.69 58 LEU B N 1
ATOM 1961 C CA . LEU B 1 58 ? 14.312 -15.086 -6.723 1 98.69 58 LEU B CA 1
ATOM 1962 C C . LEU B 1 58 ? 14.977 -13.719 -6.547 1 98.69 58 LEU B C 1
ATOM 1964 O O . LEU B 1 58 ? 15.344 -13.07 -7.531 1 98.69 58 LEU B O 1
ATOM 1968 N N . VAL B 1 59 ? 15.164 -13.281 -5.324 1 98.44 59 VAL B N 1
ATOM 1969 C CA . VAL B 1 59 ? 15.648 -11.93 -5.066 1 98.44 59 VAL B CA 1
ATOM 1970 C C . VAL B 1 59 ? 17.141 -11.844 -5.391 1 98.44 59 VAL B C 1
ATOM 1972 O O . VAL B 1 59 ? 17.703 -10.75 -5.484 1 98.44 59 VAL B O 1
ATOM 1975 N N . GLU B 1 60 ? 17.781 -12.984 -5.531 1 97.81 60 GLU B N 1
ATOM 1976 C CA . GLU B 1 60 ? 19.188 -12.984 -5.934 1 97.81 60 GLU B CA 1
ATOM 1977 C C . GLU B 1 60 ? 19.344 -12.398 -7.332 1 97.81 60 GLU B C 1
ATOM 1979 O O . GLU B 1 60 ? 20.406 -11.859 -7.66 1 97.81 60 GLU B O 1
ATOM 1984 N N . ASP B 1 61 ? 18.375 -12.492 -8.141 1 96.75 61 ASP B N 1
ATOM 1985 C CA . ASP B 1 61 ? 18.453 -12.031 -9.523 1 96.75 61 ASP B CA 1
ATOM 1986 C C . ASP B 1 61 ? 17.984 -10.578 -9.641 1 96.75 61 ASP B C 1
ATOM 1988 O O . ASP B 1 61 ? 18.125 -9.969 -10.703 1 96.75 61 ASP B O 1
ATOM 1992 N N . GLY B 1 62 ? 17.438 -10 -8.609 1 97.94 62 GLY B N 1
ATOM 1993 C CA . GLY B 1 62 ? 16.922 -8.648 -8.594 1 97.94 62 GLY B CA 1
ATOM 1994 C C . GLY B 1 62 ? 15.633 -8.516 -7.801 1 97.94 62 GLY B C 1
ATOM 1995 O O . GLY B 1 62 ? 15.188 -9.469 -7.164 1 97.94 62 GLY B O 1
ATOM 1996 N N . PRO B 1 63 ? 15.102 -7.301 -7.805 1 98.62 63 PRO B N 1
ATOM 1997 C CA . PRO B 1 63 ? 13.852 -7.102 -7.078 1 98.62 63 PRO B CA 1
ATOM 1998 C C . PRO B 1 63 ? 12.719 -7.988 -7.598 1 98.62 63 PRO B C 1
ATOM 2000 O O . PRO B 1 63 ? 12.664 -8.281 -8.789 1 98.62 63 PRO B O 1
ATOM 2003 N N . VAL B 1 64 ? 11.891 -8.367 -6.684 1 98.88 64 VAL B N 1
ATOM 2004 C CA . VAL B 1 64 ? 10.742 -9.195 -7.012 1 98.88 64 VAL B CA 1
ATOM 2005 C C . VAL B 1 64 ? 9.453 -8.398 -6.812 1 98.88 64 VAL B C 1
ATOM 2007 O O . VAL B 1 64 ? 9.242 -7.801 -5.754 1 98.88 64 VAL B O 1
ATOM 2010 N N . VAL B 1 65 ? 8.672 -8.336 -7.824 1 98.94 65 VAL B N 1
ATOM 2011 C CA . VAL B 1 65 ? 7.328 -7.766 -7.754 1 98.94 65 VAL B CA 1
ATOM 2012 C C . VAL B 1 65 ? 6.305 -8.875 -7.539 1 98.94 65 VAL B C 1
ATOM 2014 O O . VAL B 1 65 ? 6.211 -9.805 -8.344 1 98.94 65 VAL B O 1
ATOM 2017 N N . VAL B 1 66 ? 5.574 -8.773 -6.453 1 98.94 66 VAL B N 1
ATOM 2018 C CA . VAL B 1 66 ? 4.539 -9.766 -6.16 1 98.94 66 VAL B CA 1
ATOM 2019 C C . VAL B 1 66 ? 3.158 -9.148 -6.383 1 98.94 66 VAL B C 1
ATOM 2021 O O . VAL B 1 66 ? 2.83 -8.117 -5.797 1 98.94 66 VAL B O 1
ATOM 2024 N N . VAL B 1 67 ? 2.389 -9.75 -7.203 1 98.88 67 VAL B N 1
ATOM 2025 C CA . VAL B 1 67 ? 1.022 -9.328 -7.488 1 98.88 67 VAL B CA 1
ATOM 2026 C C . VAL B 1 67 ? 0.044 -10.43 -7.086 1 98.88 67 VAL B C 1
ATOM 2028 O O . VAL B 1 67 ? 0.109 -11.547 -7.609 1 98.88 67 VAL B O 1
ATOM 2031 N N . MET B 1 68 ? -0.848 -10.07 -6.23 1 98.25 68 MET B N 1
ATOM 2032 C CA . MET B 1 68 ? -1.844 -11.031 -5.766 1 98.25 68 MET B CA 1
ATOM 2033 C C . MET B 1 68 ? -3.02 -11.109 -6.734 1 98.25 68 MET B C 1
ATOM 2035 O O . MET B 1 68 ? -3.572 -10.078 -7.129 1 98.25 68 MET B O 1
ATOM 2039 N N . LEU B 1 69 ? -3.355 -12.289 -7.113 1 97.12 69 LEU B N 1
ATOM 2040 C CA . LEU B 1 69 ? -4.555 -12.562 -7.898 1 97.12 69 LEU B CA 1
ATOM 2041 C C . LEU B 1 69 ? -5.656 -13.148 -7.023 1 97.12 69 LEU B C 1
ATOM 2043 O O . LEU B 1 69 ? -5.547 -13.148 -5.797 1 97.12 69 LEU B O 1
ATOM 2047 N N . ARG B 1 70 ? -6.754 -13.375 -7.672 1 93 70 ARG B N 1
ATOM 2048 C CA . ARG B 1 70 ? -7.902 -13.984 -7.004 1 93 70 ARG B CA 1
ATOM 2049 C C . ARG B 1 70 ? -8.367 -15.234 -7.75 1 93 70 ARG B C 1
ATOM 2051 O O . ARG B 1 70 ? -8.555 -15.203 -8.969 1 93 70 ARG B O 1
ATOM 2058 N N . GLY B 1 71 ? -8.391 -16.328 -7.102 1 85 71 GLY B N 1
ATOM 2059 C CA . GLY B 1 71 ? -8.914 -17.562 -7.672 1 85 71 GLY B CA 1
ATOM 2060 C C . GLY B 1 71 ? -10.281 -17.938 -7.137 1 85 71 GLY B C 1
ATOM 2061 O O . GLY B 1 71 ? -10.555 -17.781 -5.945 1 85 71 GLY B O 1
ATOM 2062 N N . PHE B 1 72 ? -11.156 -18.188 -8.156 1 75.62 72 PHE B N 1
ATOM 2063 C CA . PHE B 1 72 ? -12.477 -18.641 -7.754 1 75.62 72 PHE B CA 1
ATOM 2064 C C . PHE B 1 72 ? -12.844 -19.938 -8.477 1 75.62 72 PHE B C 1
ATOM 2066 O O . PHE B 1 72 ? -12.602 -20.078 -9.68 1 75.62 72 PHE B O 1
ATOM 2073 N N . PRO B 1 73 ? -13.438 -20.781 -7.73 1 70.5 73 PRO B N 1
ATOM 2074 C CA . PRO B 1 73 ? -13.859 -22.047 -8.344 1 70.5 73 PRO B CA 1
ATOM 2075 C C . PRO B 1 73 ? -14.883 -21.844 -9.469 1 70.5 73 PRO B C 1
ATOM 2077 O O . PRO B 1 73 ? -14.859 -22.562 -10.469 1 70.5 73 PRO B O 1
ATOM 2080 N N . THR B 1 74 ? -15.648 -20.828 -9.359 1 76.12 74 THR B N 1
ATOM 2081 C CA . THR B 1 74 ? -16.781 -20.75 -10.273 1 76.12 74 THR B CA 1
ATOM 2082 C C . THR B 1 74 ? -16.531 -19.719 -11.367 1 76.12 74 THR B C 1
ATOM 2084 O O . THR B 1 74 ? -17.172 -19.75 -12.422 1 76.12 74 THR B O 1
ATOM 2087 N N . TYR B 1 75 ? -15.695 -18.828 -11.148 1 82.19 75 TYR B N 1
ATOM 2088 C CA . TYR B 1 75 ? -15.43 -17.797 -12.148 1 82.19 75 TYR B CA 1
ATOM 2089 C C . TYR B 1 75 ? -14 -17.281 -12.031 1 82.19 75 TYR B C 1
ATOM 2091 O O . TYR B 1 75 ? -13.352 -17.469 -11 1 82.19 75 TYR B O 1
ATOM 2099 N N . GLN B 1 76 ? -13.609 -16.766 -13.188 1 88.94 76 GLN B N 1
ATOM 2100 C CA . GLN B 1 76 ? -12.281 -16.156 -13.227 1 88.94 76 GLN B CA 1
ATOM 2101 C C . GLN B 1 76 ? -12.359 -14.641 -13.062 1 88.94 76 GLN B C 1
ATOM 2103 O O . GLN B 1 76 ? -13.234 -13.992 -13.648 1 88.94 76 GLN B O 1
ATOM 2108 N N . CYS B 1 77 ? -11.516 -14.133 -12.234 1 92.69 77 CYS B N 1
ATOM 2109 C CA . CYS B 1 77 ? -11.539 -12.703 -11.953 1 92.69 77 CYS B CA 1
ATOM 2110 C C . CYS B 1 77 ? -11.125 -11.891 -13.172 1 92.69 77 CYS B C 1
ATOM 2112 O O . CYS B 1 77 ? -9.961 -11.922 -13.578 1 92.69 77 CYS B O 1
ATOM 2114 N N . PRO B 1 78 ? -12.008 -11.141 -13.742 1 93.5 78 PRO B N 1
ATOM 2115 C CA . PRO B 1 78 ? -11.664 -10.398 -14.953 1 93.5 78 PRO B CA 1
ATOM 2116 C C . PRO B 1 78 ? -10.672 -9.266 -14.688 1 93.5 78 PRO B C 1
ATOM 2118 O O . PRO B 1 78 ? -9.844 -8.961 -15.547 1 93.5 78 PRO B O 1
ATOM 2121 N N . LEU B 1 79 ? -10.773 -8.609 -13.516 1 94.88 79 LEU B N 1
ATOM 2122 C CA . LEU B 1 79 ? -9.836 -7.543 -13.18 1 94.88 79 LEU B CA 1
ATOM 2123 C C . LEU B 1 79 ? -8.422 -8.094 -13.016 1 94.88 79 LEU B C 1
ATOM 2125 O O . LEU B 1 79 ? -7.449 -7.426 -13.367 1 94.88 79 LEU B O 1
ATOM 2129 N N . CYS B 1 80 ? -8.312 -9.258 -12.484 1 96.69 80 CYS B N 1
ATOM 2130 C CA . CYS B 1 80 ? -7.02 -9.922 -12.367 1 96.69 80 CYS B CA 1
ATOM 2131 C C . CYS B 1 80 ? -6.43 -10.203 -13.742 1 96.69 80 CYS B C 1
ATOM 2133 O O . CYS B 1 80 ? -5.242 -9.969 -13.977 1 96.69 80 CYS B O 1
ATOM 2135 N N . SER B 1 81 ? -7.289 -10.742 -14.594 1 96.19 81 SER B N 1
ATOM 2136 C CA . SER B 1 81 ? -6.836 -11.047 -15.953 1 96.19 81 SER B CA 1
ATOM 2137 C C . SER B 1 81 ? -6.355 -9.789 -16.672 1 96.19 81 SER B C 1
ATOM 2139 O O . SER B 1 81 ? -5.309 -9.797 -17.312 1 96.19 81 SER B O 1
ATOM 2141 N N . ARG B 1 82 ? -7.105 -8.758 -16.547 1 96.81 82 ARG B N 1
ATOM 2142 C CA . ARG B 1 82 ? -6.734 -7.492 -17.172 1 96.81 82 ARG B CA 1
ATOM 2143 C C . ARG B 1 82 ? -5.406 -6.977 -16.625 1 96.81 82 ARG B C 1
ATOM 2145 O O . ARG B 1 82 ? -4.551 -6.52 -17.391 1 96.81 82 ARG B O 1
ATOM 2152 N N . GLN B 1 83 ? -5.242 -6.984 -15.312 1 98.06 83 GLN B N 1
ATOM 2153 C CA . GLN B 1 83 ? -4 -6.516 -14.703 1 98.06 83 GLN B CA 1
ATOM 2154 C C . GLN B 1 83 ? -2.812 -7.359 -15.164 1 98.06 83 GLN B C 1
ATOM 2156 O O . GLN B 1 83 ? -1.766 -6.816 -15.523 1 98.06 83 GLN B O 1
ATOM 2161 N N . MET B 1 84 ? -3.002 -8.68 -15.133 1 98.38 84 MET B N 1
ATOM 2162 C CA . MET B 1 84 ? -1.92 -9.555 -15.562 1 98.38 84 MET B CA 1
ATOM 2163 C C . MET B 1 84 ? -1.521 -9.258 -17 1 98.38 84 MET B C 1
ATOM 2165 O O . MET B 1 84 ? -0.333 -9.164 -17.328 1 98.38 84 MET B O 1
ATOM 2169 N N . THR B 1 85 ? -2.498 -9.109 -17.844 1 98.44 85 THR B N 1
ATOM 2170 C CA . THR B 1 85 ? -2.229 -8.82 -19.25 1 98.44 85 THR B CA 1
ATOM 2171 C C . THR B 1 85 ? -1.464 -7.508 -19.391 1 98.44 85 THR B C 1
ATOM 2173 O O . THR B 1 85 ? -0.514 -7.418 -20.172 1 98.44 85 THR B O 1
ATOM 2176 N N . GLU B 1 86 ? -1.906 -6.539 -18.641 1 98.56 86 GLU B N 1
ATOM 2177 C CA . GLU B 1 86 ? -1.212 -5.254 -18.656 1 98.56 86 GLU B CA 1
ATOM 2178 C C . GLU B 1 86 ? 0.249 -5.41 -18.25 1 98.56 86 GLU B C 1
ATOM 2180 O O . GLU B 1 86 ? 1.138 -4.809 -18.859 1 98.56 86 GLU B O 1
ATOM 2185 N N . PHE B 1 87 ? 0.531 -6.129 -17.234 1 98.81 87 PHE B N 1
ATOM 2186 C CA . PHE B 1 87 ? 1.893 -6.387 -16.781 1 98.81 87 PHE B CA 1
ATOM 2187 C C . PHE B 1 87 ? 2.684 -7.141 -17.844 1 98.81 87 PHE B C 1
ATOM 2189 O O . PHE B 1 87 ? 3.834 -6.805 -18.125 1 98.81 87 PHE B O 1
ATOM 2196 N N . LEU B 1 88 ? 2.078 -8.156 -18.438 1 98.75 88 LEU B N 1
ATOM 2197 C CA . LEU B 1 88 ? 2.746 -8.938 -19.469 1 98.75 88 LEU B CA 1
ATOM 2198 C C . LEU B 1 88 ? 3.098 -8.07 -20.672 1 98.75 88 LEU B C 1
ATOM 2200 O O . LEU B 1 88 ? 4.18 -8.211 -21.25 1 98.75 88 LEU B O 1
ATOM 2204 N N . ASN B 1 89 ? 2.209 -7.207 -21.016 1 98.38 89 ASN B N 1
ATOM 2205 C CA . ASN B 1 89 ? 2.443 -6.312 -22.141 1 98.38 89 ASN B CA 1
ATOM 2206 C C . ASN B 1 89 ? 3.584 -5.34 -21.859 1 98.38 89 ASN B C 1
ATOM 2208 O O . ASN B 1 89 ? 4.16 -4.762 -22.781 1 98.38 89 ASN B O 1
ATOM 2212 N N . ALA B 1 90 ? 3.914 -5.184 -20.609 1 98.5 90 ALA B N 1
ATOM 2213 C CA . ALA B 1 90 ? 4.977 -4.266 -20.203 1 98.5 90 ALA B CA 1
ATOM 2214 C C . ALA B 1 90 ? 6.254 -5.027 -19.859 1 98.5 90 ALA B C 1
ATOM 2216 O O . ALA B 1 90 ? 7.121 -4.504 -19.156 1 98.5 90 ALA B O 1
ATOM 2217 N N . SER B 1 91 ? 6.391 -6.215 -20.297 1 98.31 91 SER B N 1
ATOM 2218 C CA . SER B 1 91 ? 7.469 -7.113 -19.891 1 98.31 91 SER B CA 1
ATOM 2219 C C . SER B 1 91 ? 8.836 -6.504 -20.172 1 98.31 91 SER B C 1
ATOM 2221 O O . SER B 1 91 ? 9.789 -6.73 -19.438 1 98.31 91 SER B O 1
ATOM 2223 N N . LYS B 1 92 ? 9.039 -5.766 -21.234 1 97.88 92 LYS B N 1
ATOM 2224 C CA . LYS B 1 92 ? 10.312 -5.141 -21.578 1 97.88 92 LYS B CA 1
ATOM 2225 C C . LYS B 1 92 ? 10.773 -4.195 -20.469 1 97.88 92 LYS B C 1
ATOM 2227 O O . LYS B 1 92 ? 11.953 -4.172 -20.125 1 97.88 92 LYS B O 1
ATOM 2232 N N . GLY B 1 93 ? 9.852 -3.406 -19.953 1 98.38 93 GLY B N 1
ATOM 2233 C CA . GLY B 1 93 ? 10.18 -2.504 -18.859 1 98.38 93 GLY B CA 1
ATOM 2234 C C . GLY B 1 93 ? 10.672 -3.223 -17.625 1 98.38 93 GLY B C 1
ATOM 2235 O O . GLY B 1 93 ? 11.625 -2.771 -16.969 1 98.38 93 GLY B O 1
ATOM 2236 N N . PHE B 1 94 ? 10.102 -4.301 -17.297 1 98.62 94 PHE B N 1
ATOM 2237 C CA . PHE B 1 94 ? 10.5 -5.062 -16.125 1 98.62 94 PHE B CA 1
ATOM 2238 C C . PHE B 1 94 ? 11.852 -5.734 -16.344 1 98.62 94 PHE B C 1
ATOM 2240 O O . PHE B 1 94 ? 12.656 -5.852 -15.414 1 98.62 94 PHE B O 1
ATOM 2247 N N . LYS B 1 95 ? 12.039 -6.223 -17.562 1 98 95 LYS B N 1
ATOM 2248 C CA . LYS B 1 95 ? 13.336 -6.793 -17.906 1 98 95 LYS B CA 1
ATOM 2249 C C . LYS B 1 95 ? 14.453 -5.758 -17.766 1 98 95 LYS B C 1
ATOM 2251 O O . LYS B 1 95 ? 15.523 -6.059 -17.234 1 98 95 LYS B O 1
ATOM 2256 N N . GLU B 1 96 ? 14.195 -4.551 -18.25 1 97.94 96 GLU B N 1
ATOM 2257 C CA . GLU B 1 96 ? 15.172 -3.467 -18.172 1 97.94 96 GLU B CA 1
ATOM 2258 C C . GLU B 1 96 ? 15.516 -3.137 -16.719 1 97.94 96 GLU B C 1
ATOM 2260 O O . GLU B 1 96 ? 16.625 -2.691 -16.422 1 97.94 96 GLU B O 1
ATOM 2265 N N . GLN B 1 97 ? 14.578 -3.4 -15.828 1 97.56 97 GLN B N 1
ATOM 2266 C CA . GLN B 1 97 ? 14.805 -3.15 -14.406 1 97.56 97 GLN B CA 1
ATOM 2267 C C . GLN B 1 97 ? 15.359 -4.391 -13.711 1 97.56 97 GLN B C 1
ATOM 2269 O O . GLN B 1 97 ? 15.469 -4.422 -12.484 1 97.56 97 GLN B O 1
ATOM 2274 N N . GLU B 1 98 ? 15.594 -5.43 -14.469 1 97.94 98 GLU B N 1
ATOM 2275 C CA . GLU B 1 98 ? 16.141 -6.688 -13.961 1 97.94 98 GLU B CA 1
ATOM 2276 C C . GLU B 1 98 ? 15.289 -7.223 -12.805 1 97.94 98 GLU B C 1
ATOM 2278 O O . GLU B 1 98 ? 15.828 -7.656 -11.781 1 97.94 98 GLU B O 1
ATOM 2283 N N . SER B 1 99 ? 14.031 -7.078 -12.938 1 98.62 99 SER B N 1
ATOM 2284 C CA . SER B 1 99 ? 13.102 -7.523 -11.906 1 98.62 99 SER B CA 1
ATOM 2285 C C . SER B 1 99 ? 12.352 -8.781 -12.336 1 98.62 99 SER B C 1
ATOM 2287 O O . SER B 1 99 ? 12.289 -9.086 -13.531 1 98.62 99 SER B O 1
ATOM 2289 N N . THR B 1 100 ? 11.906 -9.531 -11.383 1 98.81 100 THR B N 1
ATOM 2290 C CA . THR B 1 100 ? 11.023 -10.672 -11.594 1 98.81 100 THR B CA 1
ATOM 2291 C C . THR B 1 100 ? 9.609 -10.359 -11.117 1 98.81 100 THR B C 1
ATOM 2293 O O . THR B 1 100 ? 9.422 -9.859 -10.008 1 98.81 100 THR B O 1
ATOM 2296 N N . VAL B 1 101 ? 8.664 -10.562 -11.961 1 98.94 101 VAL B N 1
ATOM 2297 C CA . VAL B 1 101 ? 7.266 -10.391 -11.578 1 98.94 101 VAL B CA 1
ATOM 2298 C C . VAL B 1 101 ? 6.652 -11.742 -11.234 1 98.94 101 VAL B C 1
ATOM 2300 O O . VAL B 1 101 ? 6.727 -12.688 -12.031 1 98.94 101 VAL B O 1
ATOM 2303 N N . VAL B 1 102 ? 6.082 -11.812 -10.062 1 98.94 102 VAL B N 1
ATOM 2304 C CA . VAL B 1 102 ? 5.438 -13.031 -9.578 1 98.94 102 VAL B CA 1
ATOM 2305 C C . VAL B 1 102 ? 3.943 -12.781 -9.375 1 98.94 102 VAL B C 1
ATOM 2307 O O . VAL B 1 102 ? 3.551 -11.945 -8.555 1 98.94 102 VAL B O 1
ATOM 2310 N N . PHE B 1 103 ? 3.152 -13.445 -10.164 1 98.88 103 PHE B N 1
ATOM 2311 C CA . PHE B 1 103 ? 1.721 -13.523 -9.891 1 98.88 103 PHE B CA 1
ATOM 2312 C C . PHE B 1 103 ? 1.403 -14.695 -8.969 1 98.88 103 PHE B C 1
ATOM 2314 O O . PHE B 1 103 ? 1.841 -15.82 -9.211 1 98.88 103 PHE B O 1
ATOM 2321 N N . VAL B 1 104 ? 0.656 -14.445 -7.953 1 98.81 104 VAL B N 1
ATOM 2322 C CA . VAL B 1 104 ? 0.263 -15.5 -7.027 1 98.81 104 VAL B CA 1
ATOM 2323 C C . VAL B 1 104 ? -1.23 -15.781 -7.168 1 98.81 104 VAL B C 1
ATOM 2325 O O . VAL B 1 104 ? -2.059 -14.883 -6.996 1 98.81 104 VAL B O 1
ATOM 2328 N N . TYR B 1 105 ? -1.586 -17 -7.484 1 98.19 105 TYR B N 1
ATOM 2329 C CA . TYR B 1 105 ? -2.959 -17.422 -7.719 1 98.19 105 TYR B CA 1
ATOM 2330 C C . TYR B 1 105 ? -3.449 -18.312 -6.582 1 98.19 105 TYR B C 1
ATOM 2332 O O . TYR B 1 105 ? -3.105 -19.5 -6.516 1 98.19 105 TYR B O 1
ATOM 2340 N N . PRO B 1 106 ? -4.273 -17.766 -5.77 1 96.75 106 PRO B N 1
ATOM 2341 C CA . PRO B 1 106 ? -4.785 -18.516 -4.625 1 96.75 106 PRO B CA 1
ATOM 2342 C C . PRO B 1 106 ? -6.059 -19.297 -4.949 1 96.75 106 PRO B C 1
ATOM 2344 O O . PRO B 1 106 ? -6.887 -18.828 -5.734 1 96.75 106 PRO B O 1
ATOM 2347 N N . ASP B 1 107 ? -6.168 -20.453 -4.395 1 95 107 ASP B N 1
ATOM 2348 C CA . ASP B 1 107 ? -7.383 -21.266 -4.465 1 95 107 ASP B CA 1
ATOM 2349 C C . ASP B 1 107 ? -7.281 -22.484 -3.553 1 95 107 ASP B C 1
ATOM 2351 O O . ASP B 1 107 ? -6.238 -22.734 -2.939 1 95 107 ASP B O 1
ATOM 2355 N N . LYS B 1 108 ? -8.406 -23.125 -3.432 1 93.12 108 LYS B N 1
ATOM 2356 C CA . LYS B 1 108 ? -8.383 -24.406 -2.732 1 93.12 108 LYS B CA 1
ATOM 2357 C C . LYS B 1 108 ? -7.492 -25.406 -3.461 1 93.12 108 LYS B C 1
ATOM 2359 O O . LYS B 1 108 ? -7.453 -25.438 -4.691 1 93.12 108 LYS B O 1
ATOM 2364 N N . LYS B 1 109 ? -6.91 -26.281 -2.707 1 94.25 109 LYS B N 1
ATOM 2365 C CA . LYS B 1 109 ? -5.93 -27.234 -3.234 1 94.25 109 LYS B CA 1
ATOM 2366 C C . LYS B 1 109 ? -6.539 -28.109 -4.324 1 94.25 109 LYS B C 1
ATOM 2368 O O . LYS B 1 109 ? -5.91 -28.344 -5.355 1 94.25 109 LYS B O 1
ATOM 2373 N N . ASP B 1 110 ? -7.734 -28.672 -4.145 1 91.75 110 ASP B N 1
ATOM 2374 C CA . ASP B 1 110 ? -8.359 -29.641 -5.043 1 91.75 110 ASP B CA 1
ATOM 2375 C C . ASP B 1 110 ? -8.688 -29 -6.395 1 91.75 110 ASP B C 1
ATOM 2377 O O . ASP B 1 110 ? -8.688 -29.672 -7.422 1 91.75 110 ASP B O 1
ATOM 2381 N N . GLY B 1 111 ? -8.727 -27.703 -6.555 1 92.25 111 GLY B N 1
ATOM 2382 C CA . GLY B 1 111 ? -9.164 -27.062 -7.789 1 92.25 111 GLY B CA 1
ATOM 2383 C C . GLY B 1 111 ? -8.188 -26.031 -8.312 1 92.25 111 GLY B C 1
ATOM 2384 O O . GLY B 1 111 ? -8.328 -25.547 -9.438 1 92.25 111 GLY B O 1
ATOM 2385 N N . VAL B 1 112 ? -7.133 -25.875 -7.656 1 95.25 112 VAL B N 1
ATOM 2386 C CA . VAL B 1 112 ? -6.273 -24.734 -7.945 1 95.25 112 VAL B CA 1
ATOM 2387 C C . VAL B 1 112 ? -5.586 -24.922 -9.289 1 95.25 112 VAL B C 1
ATOM 2389 O O . VAL B 1 112 ? -5.484 -23.984 -10.086 1 95.25 112 VAL B O 1
ATOM 2392 N N . ALA B 1 113 ? -5.086 -26.125 -9.617 1 95.56 113 ALA B N 1
ATOM 2393 C CA . ALA B 1 113 ? -4.379 -26.375 -10.867 1 95.56 113 ALA B CA 1
ATOM 2394 C C . ALA B 1 113 ? -5.309 -26.203 -12.07 1 95.56 113 ALA B C 1
ATOM 2396 O O . ALA B 1 113 ? -4.949 -25.547 -13.055 1 95.56 113 ALA B O 1
ATOM 2397 N N . LYS B 1 114 ? -6.484 -26.781 -11.953 1 95 114 LYS B N 1
ATOM 2398 C CA . LYS B 1 114 ? -7.461 -26.688 -13.039 1 95 114 LYS B CA 1
ATOM 2399 C C . LYS B 1 114 ? -7.879 -25.25 -13.289 1 95 114 LYS B C 1
ATOM 2401 O O . LYS B 1 114 ? -7.891 -24.797 -14.438 1 95 114 LYS B O 1
ATOM 2406 N N . HIS B 1 115 ? -8.242 -24.562 -12.273 1 95.75 115 HIS B N 1
ATOM 2407 C CA . HIS B 1 115 ? -8.688 -23.172 -12.398 1 95.75 115 HIS B CA 1
ATOM 2408 C C . HIS B 1 115 ? -7.562 -22.281 -12.906 1 95.75 115 HIS B C 1
ATOM 2410 O O . HIS B 1 115 ? -7.789 -21.391 -13.734 1 95.75 115 HIS B O 1
ATOM 2416 N N . ALA B 1 116 ? -6.398 -22.516 -12.445 1 96.75 116 ALA B N 1
ATOM 2417 C CA . ALA B 1 116 ? -5.227 -21.75 -12.875 1 96.75 116 ALA B CA 1
ATOM 2418 C C . ALA B 1 116 ? -4.969 -21.953 -14.367 1 96.75 116 ALA B C 1
ATOM 2420 O O . ALA B 1 116 ? -4.676 -20.984 -15.086 1 96.75 116 ALA B O 1
ATOM 2421 N N . GLN B 1 117 ? -5.016 -23.188 -14.766 1 95.56 117 GLN B N 1
ATOM 2422 C CA . GLN B 1 117 ? -4.824 -23.484 -16.188 1 95.56 117 GLN B CA 1
ATOM 2423 C C . GLN B 1 117 ? -5.812 -22.703 -17.047 1 95.56 117 GLN B C 1
ATOM 2425 O O . GLN B 1 117 ? -5.441 -22.156 -18.094 1 95.56 117 GLN B O 1
ATOM 2430 N N . GLN B 1 118 ? -7.047 -22.719 -16.625 1 94.75 118 GLN B N 1
ATOM 2431 C CA . GLN B 1 118 ? -8.07 -21.953 -17.344 1 94.75 118 GLN B CA 1
ATOM 2432 C C . GLN B 1 118 ? -7.758 -20.469 -17.328 1 94.75 118 GLN B C 1
ATOM 2434 O O . GLN B 1 118 ? -7.922 -19.781 -18.344 1 94.75 118 GLN B O 1
ATOM 2439 N N . PHE B 1 119 ? -7.316 -19.969 -16.234 1 96.44 119 PHE B N 1
ATOM 2440 C CA . PHE B 1 119 ? -7.066 -18.547 -16.047 1 96.44 119 PHE B CA 1
ATOM 2441 C C . PHE B 1 119 ? -5.977 -18.062 -16.984 1 96.44 119 PHE B C 1
ATOM 2443 O O . PHE B 1 119 ? -6.059 -16.953 -17.531 1 96.44 119 PHE B O 1
ATOM 2450 N N . ILE B 1 120 ? -4.969 -18.828 -17.25 1 96.5 120 ILE B N 1
ATOM 2451 C CA . ILE B 1 120 ? -3.824 -18.328 -17.984 1 96.5 120 ILE B CA 1
ATOM 2452 C C . ILE B 1 120 ? -3.859 -18.859 -19.422 1 96.5 120 ILE B C 1
ATOM 2454 O O . ILE B 1 120 ? -2.875 -18.766 -20.156 1 96.5 120 ILE B O 1
ATOM 2458 N N . LYS B 1 121 ? -4.949 -19.484 -19.75 1 93.81 121 LYS B N 1
ATOM 2459 C CA . LYS B 1 121 ? -5.074 -20.016 -21.109 1 93.81 121 LYS B CA 1
ATOM 2460 C C . LYS B 1 121 ? -4.777 -18.938 -22.141 1 93.81 121 LYS B C 1
ATOM 2462 O O . LYS B 1 121 ? -5.309 -17.828 -22.062 1 93.81 121 LYS B O 1
ATOM 2467 N N . GLY B 1 122 ? -3.871 -19.25 -23.078 1 94.62 122 GLY B N 1
ATOM 2468 C CA . GLY B 1 122 ? -3.549 -18.359 -24.172 1 94.62 122 GLY B CA 1
ATOM 2469 C C . GLY B 1 122 ? -2.555 -17.281 -23.797 1 94.62 122 GLY B C 1
ATOM 2470 O O . GLY B 1 122 ? -2.199 -16.438 -24.625 1 94.62 122 GLY B O 1
ATOM 2471 N N . LYS B 1 123 ? -2.119 -17.312 -22.594 1 95.56 123 LYS B N 1
ATOM 2472 C CA . LYS B 1 123 ? -1.156 -16.297 -22.172 1 95.56 123 LYS B CA 1
ATOM 2473 C C . LYS B 1 123 ? 0.271 -16.828 -22.234 1 95.56 123 LYS B C 1
ATOM 2475 O O . LYS B 1 123 ? 0.516 -18 -21.922 1 95.56 123 LYS B O 1
ATOM 2480 N N . LYS B 1 124 ? 1.114 -15.953 -22.656 1 95 124 LYS B N 1
ATOM 2481 C CA . LYS B 1 124 ? 2.539 -16.266 -22.703 1 95 124 LYS B CA 1
ATOM 2482 C C . LYS B 1 124 ? 3.305 -15.508 -21.625 1 95 124 LYS B C 1
ATOM 2484 O O . LYS B 1 124 ? 3.088 -14.312 -21.422 1 95 124 LYS B O 1
ATOM 2489 N N . PHE B 1 125 ? 4.148 -16.203 -20.969 1 97.81 125 PHE B N 1
ATOM 2490 C CA . PHE B 1 125 ? 4.922 -15.609 -19.891 1 97.81 125 PHE B CA 1
ATOM 2491 C C . PHE B 1 125 ? 6.391 -15.484 -20.281 1 97.81 125 PHE B C 1
ATOM 2493 O O . PHE B 1 125 ? 7.059 -16.484 -20.531 1 97.81 125 PHE B O 1
ATOM 2500 N N . PRO B 1 126 ? 6.898 -14.25 -20.312 1 97.5 126 PRO B N 1
ATOM 2501 C CA . PRO B 1 126 ? 8.344 -14.086 -20.469 1 97.5 126 PRO B CA 1
ATOM 2502 C C . PRO B 1 126 ? 9.141 -14.719 -19.328 1 97.5 126 PRO B C 1
ATOM 2504 O O . PRO B 1 126 ? 8.578 -15.016 -18.281 1 97.5 126 PRO B O 1
ATOM 2507 N N . PRO B 1 127 ? 10.461 -14.914 -19.469 1 95.44 127 PRO B N 1
ATOM 2508 C CA . PRO B 1 127 ? 11.273 -15.664 -18.516 1 95.44 127 PRO B CA 1
ATOM 2509 C C . PRO B 1 127 ? 11.25 -15.055 -17.109 1 95.44 127 PRO B C 1
ATOM 2511 O O . PRO B 1 127 ? 11.352 -15.773 -16.109 1 95.44 127 PRO B O 1
ATOM 2514 N N . ASN B 1 128 ? 11.148 -13.742 -17.031 1 97.19 128 ASN B N 1
ATOM 2515 C CA . ASN B 1 128 ? 11.203 -13.117 -15.711 1 97.19 128 ASN B CA 1
ATOM 2516 C C . ASN B 1 128 ? 9.812 -12.93 -15.117 1 97.19 128 ASN B C 1
ATOM 2518 O O . ASN B 1 128 ? 9.625 -12.133 -14.195 1 97.19 128 ASN B O 1
ATOM 2522 N N . PHE B 1 129 ? 8.828 -13.562 -15.711 1 98.81 129 PHE B N 1
ATOM 2523 C CA . PHE B 1 129 ? 7.473 -13.5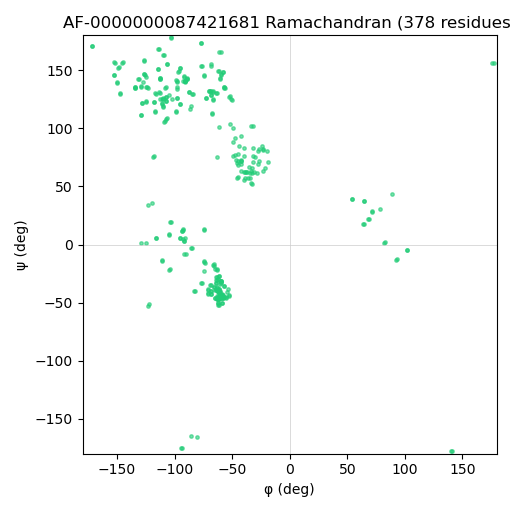78 -15.18 1 98.81 129 PHE B CA 1
ATOM 2524 C C . PHE B 1 129 ? 7.09 -14.984 -14.727 1 98.81 129 PHE B C 1
ATOM 2526 O O . PHE B 1 129 ? 7.258 -15.953 -15.469 1 98.81 129 PHE B O 1
ATOM 2533 N N . LEU B 1 130 ? 6.566 -15.039 -13.5 1 98.75 130 LEU B N 1
ATOM 2534 C CA . LEU B 1 130 ? 6.156 -16.328 -12.93 1 98.75 130 LEU B CA 1
ATOM 2535 C C . LEU B 1 130 ? 4.691 -16.281 -12.508 1 98.75 130 LEU B C 1
ATOM 2537 O O . LEU B 1 130 ? 4.223 -15.273 -11.969 1 98.75 130 LEU B O 1
ATOM 2541 N N . PHE B 1 131 ? 4.039 -17.328 -12.852 1 98.75 131 PHE B N 1
ATOM 2542 C CA . PHE B 1 131 ? 2.699 -17.594 -12.344 1 98.75 131 PHE B CA 1
ATOM 2543 C C . PHE B 1 131 ? 2.725 -18.734 -11.328 1 98.75 131 PHE B C 1
ATOM 2545 O O . PHE B 1 131 ? 2.922 -19.891 -11.695 1 98.75 131 PHE B O 1
ATOM 2552 N N . LEU B 1 132 ? 2.539 -18.391 -10.055 1 98.81 132 LEU B N 1
ATOM 2553 C CA . LEU B 1 132 ? 2.711 -19.359 -8.977 1 98.81 132 LEU B CA 1
ATOM 2554 C C . LEU B 1 132 ? 1.376 -19.672 -8.305 1 98.81 132 LEU B C 1
ATOM 2556 O O . LEU B 1 132 ? 0.549 -18.766 -8.117 1 98.81 132 LEU B O 1
ATOM 2560 N N . LEU B 1 133 ? 1.213 -20.906 -7.922 1 98.5 133 LEU B N 1
ATOM 2561 C CA . LEU B 1 133 ? -0.01 -21.359 -7.27 1 98.5 133 LEU B CA 1
ATOM 2562 C C . LEU B 1 133 ? 0.102 -21.234 -5.754 1 98.5 133 LEU B C 1
ATOM 2564 O O . LEU B 1 133 ? 1.159 -21.5 -5.18 1 98.5 133 LEU B O 1
ATOM 2568 N N . ASP B 1 134 ? -0.988 -20.828 -5.16 1 98.12 134 ASP B N 1
ATOM 2569 C CA . ASP B 1 134 ? -1.113 -20.75 -3.709 1 98.12 134 ASP B CA 1
ATOM 2570 C C . ASP B 1 134 ? -2.23 -21.656 -3.205 1 98.12 134 ASP B C 1
ATOM 2572 O O . ASP B 1 134 ? -3.291 -21.188 -2.795 1 98.12 134 ASP B O 1
ATOM 2576 N N . PRO B 1 135 ? -1.958 -22.969 -3.186 1 97.19 135 PRO B N 1
ATOM 2577 C CA . PRO B 1 135 ? -2.986 -23.906 -2.725 1 97.19 135 PRO B CA 1
ATOM 2578 C C . PRO B 1 135 ? -3.365 -23.688 -1.261 1 97.19 135 PRO B C 1
ATOM 2580 O O . PRO B 1 135 ? -2.49 -23.484 -0.416 1 97.19 135 PRO B O 1
ATOM 2583 N N . ASP B 1 136 ? -4.668 -23.609 -1.03 1 95.12 136 ASP B N 1
ATOM 2584 C CA . ASP B 1 136 ? -5.273 -23.469 0.292 1 95.12 136 ASP B CA 1
ATOM 2585 C C . ASP B 1 136 ? -4.879 -22.156 0.943 1 95.12 136 ASP B C 1
ATOM 2587 O O . ASP B 1 136 ? -4.824 -22.047 2.17 1 95.12 136 ASP B O 1
ATOM 2591 N N . PHE B 1 137 ? -4.41 -21.219 0.179 1 94.81 137 PHE B N 1
ATOM 2592 C CA . PHE B 1 137 ? -4.211 -19.844 0.609 1 94.81 137 PHE B CA 1
ATOM 2593 C C . PHE B 1 137 ? -3.041 -19.75 1.582 1 94.81 137 PHE B C 1
ATOM 2595 O O . PHE B 1 137 ? -3.037 -18.891 2.471 1 94.81 137 PHE B O 1
ATOM 2602 N N . GLU B 1 138 ? -2.115 -20.625 1.451 1 95.69 138 GLU B N 1
ATOM 2603 C CA . GLU B 1 138 ? -0.999 -20.625 2.391 1 95.69 138 GLU B CA 1
ATOM 2604 C C . GLU B 1 138 ? -0.216 -19.312 2.307 1 95.69 138 GLU B C 1
ATOM 2606 O O . GLU B 1 138 ? 0.063 -18.688 3.33 1 95.69 138 GLU B O 1
ATOM 2611 N N . PHE B 1 139 ? 0.188 -18.938 1.136 1 97.88 139 PHE B N 1
ATOM 2612 C CA . PHE B 1 139 ? 0.882 -17.672 0.933 1 97.88 139 PHE B CA 1
ATOM 2613 C C . PHE B 1 139 ? 0.017 -16.5 1.384 1 97.88 139 PHE B C 1
ATOM 2615 O O . PHE B 1 139 ? 0.486 -15.625 2.104 1 97.88 139 PHE B O 1
ATOM 2622 N N . THR B 1 140 ? -1.224 -16.5 0.899 1 96.56 140 THR B N 1
ATOM 2623 C CA . THR B 1 140 ? -2.184 -15.438 1.198 1 96.56 140 THR B CA 1
ATOM 2624 C C . THR B 1 140 ? -2.305 -15.227 2.705 1 96.56 140 THR B C 1
ATOM 2626 O O . THR B 1 140 ? -2.303 -14.094 3.18 1 96.56 140 THR B O 1
ATOM 2629 N N . ASN B 1 141 ? -2.381 -16.312 3.439 1 95.12 141 ASN B N 1
ATOM 2630 C CA . ASN B 1 141 ? -2.477 -16.266 4.895 1 95.12 141 ASN B CA 1
ATOM 2631 C C . ASN B 1 141 ? -1.18 -15.758 5.523 1 95.12 141 ASN B C 1
ATOM 2633 O O . ASN B 1 141 ? -1.205 -14.922 6.426 1 95.12 141 ASN B O 1
ATOM 2637 N N . ALA B 1 142 ? -0.085 -16.219 5.031 1 95.5 142 ALA B N 1
ATOM 2638 C CA . ALA B 1 142 ? 1.215 -15.828 5.57 1 95.5 142 ALA B CA 1
ATOM 2639 C C . ALA B 1 142 ? 1.465 -14.336 5.363 1 95.5 142 ALA B C 1
ATOM 2641 O O . ALA B 1 142 ? 2.145 -13.695 6.172 1 95.5 142 ALA B O 1
ATOM 2642 N N . TYR B 1 143 ? 0.91 -13.781 4.305 1 97.19 143 TYR B N 1
ATOM 2643 C CA . TYR B 1 143 ? 1.103 -12.367 3.986 1 97.19 143 TYR B CA 1
ATOM 2644 C C . TYR B 1 143 ? -0.042 -11.523 4.531 1 97.19 143 TYR B C 1
ATOM 2646 O O . TYR B 1 143 ? -0.115 -10.32 4.27 1 97.19 143 TYR B O 1
ATOM 2654 N N . GLY B 1 144 ? -0.953 -12.164 5.289 1 94.62 144 GLY B N 1
ATOM 2655 C CA . GLY B 1 144 ? -2.039 -11.414 5.898 1 94.62 144 GLY B CA 1
ATOM 2656 C C . GLY B 1 144 ? -2.984 -10.805 4.883 1 94.62 144 GLY B C 1
ATOM 2657 O O . GLY B 1 144 ? -3.502 -9.703 5.098 1 94.62 144 GLY B O 1
ATOM 2658 N N . LEU B 1 145 ? -3.285 -11.477 3.77 1 96.31 145 LEU B N 1
ATOM 2659 C CA . LEU B 1 145 ? -4.02 -10.891 2.652 1 96.31 145 LEU B CA 1
ATOM 2660 C C . LEU B 1 145 ? -5.355 -11.602 2.449 1 96.31 145 LEU B C 1
ATOM 2662 O O . LEU B 1 145 ? -6.074 -11.32 1.49 1 96.31 145 LEU B O 1
ATOM 2666 N N . ARG B 1 146 ? -5.664 -12.516 3.369 1 93.12 146 ARG B N 1
ATOM 2667 C CA . ARG B 1 146 ? -6.891 -13.289 3.189 1 93.12 146 ARG B CA 1
ATOM 2668 C C . ARG B 1 146 ? -8.125 -12.398 3.32 1 93.12 146 ARG B C 1
ATOM 2670 O O . ARG B 1 146 ? -8.242 -11.625 4.277 1 93.12 146 ARG B O 1
ATOM 2677 N N . TRP B 1 147 ? -8.891 -12.438 2.342 1 90.5 147 TRP B N 1
ATOM 2678 C CA . TRP B 1 147 ? -10.211 -11.805 2.381 1 90.5 147 TRP B CA 1
ATOM 2679 C C . TRP B 1 147 ? -11.297 -12.828 2.678 1 90.5 147 TRP B C 1
ATOM 2681 O O . TRP B 1 147 ? -11.617 -13.664 1.832 1 90.5 147 TRP B O 1
ATOM 2691 N N . GLU B 1 148 ? -11.828 -12.609 3.781 1 83 148 GLU B N 1
ATOM 2692 C CA . GLU B 1 148 ? -12.875 -13.547 4.188 1 83 148 GLU B CA 1
ATOM 2693 C C . GLU B 1 148 ? -14.227 -13.141 3.615 1 83 148 GLU B C 1
ATOM 2695 O O . GLU B 1 148 ? -14.625 -11.977 3.713 1 83 148 GLU B O 1
ATOM 2700 N N . GLY B 1 149 ? -14.773 -13.969 2.844 1 80.25 149 GLY B N 1
ATOM 2701 C CA . GLY B 1 149 ? -16.062 -13.789 2.203 1 80.25 149 GLY B CA 1
ATOM 2702 C C . GLY B 1 149 ? -16.422 -14.906 1.247 1 80.25 149 GLY B C 1
ATOM 2703 O O . GLY B 1 149 ? -15.562 -15.711 0.873 1 80.25 149 GLY B O 1
ATOM 2704 N N . GLU B 1 150 ? -17.609 -15.125 0.986 1 77.44 150 GLU B N 1
ATOM 2705 C CA . GLU B 1 150 ? -18.094 -16.25 0.179 1 77.44 150 GLU B CA 1
ATOM 2706 C C . GLU B 1 150 ? -17.406 -16.281 -1.183 1 77.44 150 GLU B C 1
ATOM 2708 O O . GLU B 1 150 ? -17.016 -17.344 -1.658 1 77.44 150 GLU B O 1
ATOM 2713 N N . LYS B 1 151 ? -17.234 -15.133 -1.773 1 80.5 151 LYS B N 1
ATOM 2714 C CA . LYS B 1 151 ? -16.641 -15.102 -3.104 1 80.5 151 LYS B CA 1
ATOM 2715 C C . LYS B 1 151 ? -15.352 -14.289 -3.105 1 80.5 151 LYS B C 1
ATOM 2717 O O . LYS B 1 151 ? -15.039 -13.602 -4.086 1 80.5 151 LYS B O 1
ATOM 2722 N N . GLU B 1 152 ? -14.672 -14.453 -1.934 1 87.75 152 GLU B N 1
ATOM 2723 C CA . GLU B 1 152 ? -13.438 -13.695 -1.818 1 87.75 152 GLU B CA 1
ATOM 2724 C C . GLU B 1 152 ? -12.258 -14.602 -1.474 1 87.75 152 GLU B C 1
ATOM 2726 O O . GLU B 1 152 ? -12.43 -15.633 -0.829 1 87.75 152 GLU B O 1
ATOM 2731 N N . THR B 1 153 ? -11.117 -14.289 -1.97 1 91.44 153 THR B N 1
ATOM 2732 C CA . THR B 1 153 ? -9.93 -15.078 -1.66 1 91.44 153 THR B CA 1
ATOM 2733 C C . THR B 1 153 ? -8.844 -14.203 -1.046 1 91.44 153 THR B C 1
ATOM 2735 O O . THR B 1 153 ? -8.422 -14.43 0.089 1 91.44 153 THR B O 1
ATOM 2738 N N . SER B 1 154 ? -8.523 -13.141 -1.704 1 94.38 154 SER B N 1
ATOM 2739 C CA . SER B 1 154 ? -7.418 -12.305 -1.245 1 94.38 154 SER B CA 1
ATOM 2740 C C . SER B 1 154 ? -7.66 -10.836 -1.58 1 94.38 154 SER B C 1
ATOM 2742 O O . SER B 1 154 ? -8.305 -10.523 -2.58 1 94.38 154 SER B O 1
ATOM 2744 N N . TYR B 1 155 ? -7.055 -9.969 -0.744 1 94.62 155 TYR B N 1
ATOM 2745 C CA . TYR B 1 155 ? -7.035 -8.547 -1.053 1 94.62 155 TYR B CA 1
ATOM 2746 C C . TYR B 1 155 ? -6.156 -8.258 -2.262 1 94.62 155 TYR B C 1
ATOM 2748 O O . TYR B 1 155 ? -5.035 -8.766 -2.355 1 94.62 155 TYR B O 1
ATOM 2756 N N . PRO B 1 156 ? -6.695 -7.445 -3.238 1 96.5 156 PRO B N 1
ATOM 2757 C CA . PRO B 1 156 ? -5.754 -6.938 -4.238 1 96.5 156 PRO B CA 1
ATOM 2758 C C . PRO B 1 156 ? -4.52 -6.297 -3.611 1 96.5 156 PRO B C 1
ATOM 2760 O O . PRO B 1 156 ? -4.641 -5.402 -2.77 1 96.5 156 PRO B O 1
ATOM 2763 N N . SER B 1 157 ? -3.361 -6.746 -3.977 1 98.12 157 SER B N 1
ATOM 2764 C CA . SER B 1 157 ? -2.125 -6.281 -3.355 1 98.12 157 SER B CA 1
ATOM 2765 C C . SER B 1 157 ? -0.947 -6.398 -4.316 1 98.12 157 SER B C 1
ATOM 2767 O O . SER B 1 157 ? -0.921 -7.289 -5.168 1 98.12 157 SER B O 1
ATOM 2769 N N . THR B 1 158 ? -0.049 -5.492 -4.207 1 98.75 158 THR B N 1
ATOM 2770 C CA . THR B 1 158 ? 1.235 -5.535 -4.895 1 98.75 158 THR B CA 1
ATOM 2771 C C . THR B 1 158 ? 2.371 -5.172 -3.945 1 98.75 158 THR B C 1
ATOM 2773 O O . THR B 1 158 ? 2.25 -4.23 -3.156 1 98.75 158 THR B O 1
ATOM 2776 N N . PHE B 1 159 ? 3.438 -5.934 -4.012 1 98.69 159 PHE B N 1
ATOM 2777 C CA . PHE B 1 159 ? 4.652 -5.66 -3.252 1 98.69 159 PHE B CA 1
ATOM 2778 C C . PHE B 1 159 ? 5.867 -5.609 -4.172 1 98.69 159 PHE B C 1
ATOM 2780 O O . PHE B 1 159 ? 5.922 -6.32 -5.176 1 98.69 159 PHE B O 1
ATOM 2787 N N . ILE B 1 160 ? 6.809 -4.773 -3.836 1 98.81 160 ILE B N 1
ATOM 2788 C CA . ILE B 1 160 ? 8.172 -4.898 -4.34 1 98.81 160 ILE B CA 1
ATOM 2789 C C . ILE B 1 160 ? 9.102 -5.324 -3.209 1 98.81 160 ILE B C 1
ATOM 2791 O O . ILE B 1 160 ? 9.109 -4.715 -2.137 1 98.81 160 ILE B O 1
ATOM 2795 N N . ILE B 1 161 ? 9.812 -6.379 -3.428 1 98.75 161 ILE B N 1
ATOM 2796 C CA . ILE B 1 161 ? 10.75 -6.93 -2.459 1 98.75 161 ILE B CA 1
ATOM 2797 C C . ILE B 1 161 ? 12.172 -6.867 -3.021 1 98.75 161 ILE B C 1
ATOM 2799 O O . ILE B 1 161 ? 12.43 -7.34 -4.133 1 98.75 161 ILE B O 1
ATOM 2803 N N . ASP B 1 162 ? 13.086 -6.344 -2.238 1 98.06 162 ASP B N 1
ATOM 2804 C CA . ASP B 1 162 ? 14.43 -6.113 -2.76 1 98.06 162 ASP B CA 1
ATOM 2805 C C . ASP B 1 162 ? 15.352 -7.289 -2.438 1 98.06 162 ASP B C 1
ATOM 2807 O O . ASP B 1 162 ? 14.891 -8.336 -1.978 1 98.06 162 ASP B O 1
ATOM 2811 N N . GLY B 1 163 ? 16.641 -7.152 -2.781 1 97.56 163 GLY B N 1
ATOM 2812 C CA . GLY B 1 163 ? 17.609 -8.219 -2.646 1 97.56 163 GLY B CA 1
ATOM 2813 C C . GLY B 1 163 ? 17.828 -8.656 -1.209 1 97.56 163 GLY B C 1
ATOM 2814 O O . GLY B 1 163 ? 18.312 -9.758 -0.954 1 97.56 163 GLY B O 1
ATOM 2815 N N . ASP B 1 164 ? 17.516 -7.812 -0.252 1 97.12 164 ASP B N 1
ATOM 2816 C CA . ASP B 1 164 ? 17.625 -8.125 1.169 1 97.12 164 ASP B CA 1
ATOM 2817 C C . ASP B 1 164 ? 16.312 -8.703 1.712 1 97.12 164 ASP B C 1
ATOM 2819 O O . ASP B 1 164 ? 16.141 -8.812 2.926 1 97.12 164 ASP B O 1
ATOM 2823 N N . GLN B 1 165 ? 15.375 -8.922 0.766 1 98.12 165 GLN B N 1
ATOM 2824 C CA . GLN B 1 165 ? 14.047 -9.461 1.047 1 98.12 165 GLN B CA 1
ATOM 2825 C C . GLN B 1 165 ? 13.211 -8.461 1.845 1 98.12 165 GLN B C 1
ATOM 2827 O O . GLN B 1 165 ? 12.312 -8.859 2.59 1 98.12 165 GLN B O 1
ATOM 2832 N N . LYS B 1 166 ? 13.57 -7.254 1.769 1 96.56 166 LYS B N 1
ATOM 2833 C CA . LYS B 1 166 ? 12.773 -6.215 2.418 1 96.56 166 LYS B CA 1
ATOM 2834 C C . LYS B 1 166 ? 11.719 -5.652 1.466 1 96.56 166 LYS B C 1
ATOM 2836 O O . LYS B 1 166 ? 11.984 -5.469 0.276 1 96.56 166 LYS B O 1
ATOM 2841 N N . VAL B 1 167 ? 10.547 -5.391 2.027 1 97.5 167 VAL B N 1
ATOM 2842 C CA . VAL B 1 167 ? 9.492 -4.75 1.25 1 97.5 167 VAL B CA 1
ATOM 2843 C C . VAL B 1 167 ? 9.836 -3.277 1.034 1 97.5 167 VAL B C 1
ATOM 2845 O O . VAL B 1 167 ? 10.086 -2.545 1.993 1 97.5 167 VAL B O 1
ATOM 2848 N N . THR B 1 168 ? 9.844 -2.832 -0.214 1 97 168 THR B N 1
ATOM 2849 C CA . THR B 1 168 ? 10.148 -1.438 -0.516 1 97 168 THR B CA 1
ATOM 2850 C C . THR B 1 168 ? 8.914 -0.705 -1.017 1 97 168 THR B C 1
ATOM 2852 O O . THR B 1 168 ? 8.898 0.525 -1.088 1 97 168 THR B O 1
ATOM 2855 N N . PHE B 1 169 ? 7.941 -1.455 -1.338 1 98.19 169 PHE B N 1
ATOM 2856 C CA . PHE B 1 169 ? 6.66 -0.941 -1.801 1 98.19 169 PHE B CA 1
ATOM 2857 C C . PHE B 1 169 ? 5.527 -1.891 -1.423 1 98.19 169 PHE B C 1
ATOM 2859 O O . PHE B 1 169 ? 5.672 -3.111 -1.529 1 98.19 169 PHE B O 1
ATOM 2866 N N . ALA B 1 170 ? 4.406 -1.29 -0.999 1 98.38 170 ALA B N 1
ATOM 2867 C CA . ALA B 1 170 ? 3.203 -2.076 -0.74 1 98.38 170 ALA B CA 1
ATOM 2868 C C . ALA B 1 170 ? 1.944 -1.275 -1.062 1 98.38 170 ALA B C 1
ATOM 2870 O O . ALA B 1 170 ? 1.833 -0.105 -0.69 1 98.38 170 ALA B O 1
ATOM 2871 N N . LYS B 1 171 ? 1.096 -1.873 -1.808 1 98.56 171 LYS B N 1
ATOM 2872 C CA . LYS B 1 171 ? -0.267 -1.39 -2.016 1 98.56 171 LYS B CA 1
ATOM 2873 C C . LYS B 1 171 ? -1.287 -2.492 -1.75 1 98.56 171 LYS B C 1
ATOM 2875 O O . LYS B 1 171 ? -1.228 -3.562 -2.361 1 98.56 171 LYS B O 1
ATOM 2880 N N . ILE B 1 172 ? -2.172 -2.25 -0.837 1 97.88 172 ILE B N 1
ATOM 2881 C CA . ILE B 1 172 ? -3.193 -3.219 -0.456 1 97.88 172 ILE B CA 1
ATOM 2882 C C . ILE B 1 172 ? -4.551 -2.523 -0.35 1 97.88 172 ILE B C 1
ATOM 2884 O O . ILE B 1 172 ? -4.656 -1.438 0.226 1 97.88 172 ILE B O 1
ATOM 2888 N N . SER B 1 173 ? -5.578 -3.152 -0.911 1 96.81 173 SER B N 1
ATOM 2889 C CA . SER B 1 173 ? -6.918 -2.582 -0.919 1 96.81 173 SER B CA 1
ATOM 2890 C C . SER B 1 173 ? -7.957 -3.604 -0.461 1 96.81 173 SER B C 1
ATOM 2892 O O . SER B 1 173 ? -7.887 -4.777 -0.834 1 96.81 173 SER B O 1
ATOM 2894 N N . ARG B 1 174 ? -8.938 -3.16 0.266 1 92.5 174 ARG B N 1
ATOM 2895 C CA . ARG B 1 174 ? -10.047 -4.031 0.652 1 92.5 174 ARG B CA 1
ATOM 2896 C C . ARG B 1 174 ? -11.203 -3.916 -0.333 1 92.5 174 ARG B C 1
ATOM 2898 O O . ARG B 1 174 ? -12.32 -4.332 -0.033 1 92.5 174 ARG B O 1
ATOM 2905 N N . THR B 1 175 ? -10.898 -3.268 -1.432 1 90.38 175 THR B N 1
ATOM 2906 C CA . THR B 1 175 ? -11.852 -3.244 -2.537 1 90.38 175 THR B CA 1
ATOM 2907 C C . THR B 1 175 ? -11.297 -3.998 -3.742 1 90.38 175 THR B C 1
ATOM 2909 O O . THR B 1 175 ? -10.125 -4.383 -3.756 1 90.38 175 THR B O 1
ATOM 2912 N N . HIS B 1 176 ? -12.203 -4.23 -4.68 1 89.31 176 HIS B N 1
ATOM 2913 C CA . HIS B 1 176 ? -11.758 -4.945 -5.871 1 89.31 176 HIS B CA 1
ATOM 2914 C C . HIS B 1 176 ? -10.906 -4.047 -6.766 1 89.31 176 HIS B C 1
ATOM 2916 O O . HIS B 1 176 ? -10.211 -4.531 -7.66 1 89.31 176 HIS B O 1
ATOM 2922 N N . GLY B 1 177 ? -11.125 -2.859 -6.371 1 86.25 177 GLY B N 1
ATOM 2923 C CA . GLY B 1 177 ? -10.266 -1.898 -7.039 1 86.25 177 GLY B CA 1
ATOM 2924 C C . GLY B 1 177 ? -8.914 -1.742 -6.375 1 86.25 177 GLY B C 1
ATOM 2925 O O . GLY B 1 177 ? -8.414 -2.678 -5.742 1 86.25 177 GLY B O 1
ATOM 2926 N N . GLY B 1 178 ? -8.102 -0.775 -6.59 1 90.62 178 GLY B N 1
ATOM 2927 C CA . GLY B 1 178 ? -6.832 -0.458 -5.961 1 90.62 178 GLY B CA 1
ATOM 2928 C C . GLY B 1 178 ? -5.684 -1.302 -6.48 1 90.62 178 GLY B C 1
ATOM 2929 O O . GLY B 1 178 ? -4.848 -1.765 -5.703 1 90.62 178 GLY B O 1
ATOM 2930 N N . ARG B 1 179 ? -5.812 -1.644 -7.656 1 96.25 179 ARG B N 1
ATOM 2931 C CA . ARG B 1 179 ? -4.785 -2.449 -8.312 1 96.25 179 ARG B CA 1
ATOM 2932 C C . ARG B 1 179 ? -3.725 -1.563 -8.961 1 96.25 179 ARG B C 1
ATOM 2934 O O . ARG B 1 179 ? -4.047 -0.524 -9.539 1 96.25 179 ARG B O 1
ATOM 2941 N N . THR B 1 180 ? -2.508 -2.033 -8.867 1 98 180 THR B N 1
ATOM 2942 C CA . THR B 1 180 ? -1.424 -1.25 -9.453 1 98 180 THR B CA 1
ATOM 2943 C C . THR B 1 180 ? -1.401 -1.404 -10.969 1 98 180 THR B C 1
ATOM 2945 O O . THR B 1 180 ? -1.845 -2.424 -11.5 1 98 180 THR B O 1
ATOM 2948 N N . LYS B 1 181 ? -0.873 -0.379 -11.578 1 97.56 181 LYS B N 1
ATOM 2949 C CA . LYS B 1 181 ? -0.538 -0.452 -13 1 97.56 181 LYS B CA 1
ATOM 2950 C C . LYS B 1 181 ? 0.93 -0.822 -13.203 1 97.56 181 LYS B C 1
ATOM 2952 O O . LYS B 1 181 ? 1.772 -0.521 -12.352 1 97.56 181 LYS B O 1
ATOM 2957 N N . ALA B 1 182 ? 1.164 -1.474 -14.352 1 98.62 182 ALA B N 1
ATOM 2958 C CA . ALA B 1 182 ? 2.531 -1.884 -14.664 1 98.62 182 ALA B CA 1
ATOM 2959 C C . ALA B 1 182 ? 3.469 -0.681 -14.703 1 98.62 182 ALA B C 1
ATOM 2961 O O . ALA B 1 182 ? 4.57 -0.728 -14.156 1 98.62 182 ALA B O 1
ATOM 2962 N N . LYS B 1 183 ? 3.021 0.383 -15.297 1 97.06 183 LYS B N 1
ATOM 2963 C CA . LYS B 1 183 ? 3.865 1.563 -15.453 1 97.06 183 LYS B CA 1
ATOM 2964 C C . LYS B 1 183 ? 4.262 2.145 -14.102 1 97.06 183 LYS B C 1
ATOM 2966 O O . LYS B 1 183 ? 5.387 2.617 -13.93 1 97.06 183 LYS B O 1
ATOM 2971 N N . GLU B 1 184 ? 3.34 2.131 -13.219 1 96.25 184 GLU B N 1
ATOM 2972 C CA . GLU B 1 184 ? 3.609 2.609 -11.867 1 96.25 184 GLU B CA 1
ATOM 2973 C C . GLU B 1 184 ? 4.699 1.778 -11.195 1 96.25 184 GLU B C 1
ATOM 2975 O O . GLU B 1 184 ? 5.602 2.326 -10.562 1 96.25 184 GLU B O 1
ATOM 2980 N N . ILE B 1 185 ? 4.621 0.496 -11.305 1 98.38 185 ILE B N 1
ATOM 2981 C CA . ILE B 1 185 ? 5.566 -0.411 -10.656 1 98.38 185 ILE B CA 1
ATOM 2982 C C . ILE B 1 185 ? 6.938 -0.28 -11.305 1 98.38 185 ILE B C 1
ATOM 2984 O O . ILE B 1 185 ? 7.961 -0.279 -10.617 1 98.38 185 ILE B O 1
ATOM 2988 N N . ILE B 1 186 ? 6.98 -0.153 -12.625 1 98.19 186 ILE B N 1
ATOM 2989 C CA . ILE B 1 186 ? 8.25 0.038 -13.328 1 98.19 186 ILE B CA 1
ATOM 2990 C C . ILE B 1 186 ? 8.906 1.333 -12.852 1 98.19 186 ILE B C 1
ATOM 2992 O O . ILE B 1 186 ? 10.117 1.374 -12.625 1 98.19 186 ILE B O 1
ATOM 2996 N N . ALA B 1 187 ? 8.109 2.361 -12.664 1 96.19 187 ALA B N 1
ATOM 2997 C CA . ALA B 1 187 ? 8.641 3.627 -12.164 1 96.19 187 ALA B CA 1
ATOM 2998 C C . ALA B 1 187 ? 9.203 3.465 -10.758 1 96.19 187 ALA B C 1
ATOM 3000 O O . ALA B 1 187 ? 10.234 4.066 -10.422 1 96.19 187 ALA B O 1
ATOM 3001 N N . GLU B 1 188 ? 8.547 2.686 -9.961 1 96.19 188 GLU B N 1
ATOM 3002 C CA . GLU B 1 188 ? 9 2.41 -8.609 1 96.19 188 GLU B CA 1
ATOM 3003 C C . GLU B 1 188 ? 10.336 1.667 -8.617 1 96.19 188 GLU B 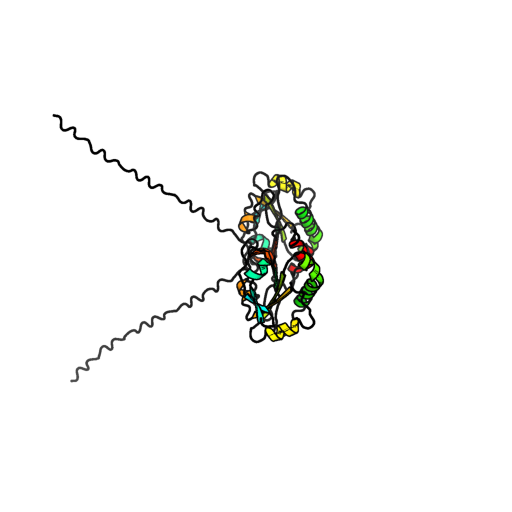C 1
ATOM 3005 O O . GLU B 1 188 ? 11.164 1.857 -7.719 1 96.19 188 GLU B O 1
ATOM 3010 N N . LEU B 1 189 ? 10.555 0.857 -9.578 1 97.06 189 LEU B N 1
ATOM 3011 C CA . LEU B 1 189 ? 11.766 0.046 -9.688 1 97.06 189 LEU B CA 1
ATOM 3012 C C . LEU B 1 189 ? 12.938 0.883 -10.18 1 97.06 189 LEU B C 1
ATOM 3014 O O . LEU B 1 189 ? 14.094 0.559 -9.906 1 97.06 189 LEU B O 1
ATOM 3018 N N . ASP B 1 190 ? 12.773 1.916 -11.055 1 87.5 190 ASP B N 1
ATOM 3019 C CA . ASP B 1 190 ? 13.812 2.727 -11.688 1 87.5 190 ASP B CA 1
ATOM 3020 C C . ASP B 1 190 ? 14.422 3.711 -10.695 1 87.5 190 ASP B C 1
ATOM 3022 O O . ASP B 1 190 ? 15.453 4.324 -10.977 1 87.5 190 ASP B O 1
ATOM 3026 N N . LYS B 1 191 ? 14.227 3.617 -9.445 1 72.19 191 LYS B N 1
ATOM 3027 C CA . LYS B 1 191 ? 14.695 4.652 -8.531 1 72.19 191 LYS B CA 1
ATOM 3028 C C . LYS B 1 191 ? 15.852 4.141 -7.668 1 72.19 191 LYS B C 1
ATOM 3030 O O . LYS B 1 191 ? 15.945 2.939 -7.398 1 72.19 191 LYS B O 1
#

Solvent-accessible surface area (backbone atoms only — not comparable to full-atom values): 21353 Å² total; per-residue (Å²): 137,83,82,77,74,72,76,79,72,75,74,73,73,71,70,68,73,71,68,70,67,66,69,68,63,65,72,70,72,80,46,54,44,66,34,64,77,32,63,48,80,79,50,75,36,27,32,91,90,60,55,73,47,39,49,78,62,54,18,72,68,24,37,31,35,41,36,48,36,51,42,44,98,86,47,75,47,62,68,47,51,52,46,51,49,50,37,57,75,41,43,67,59,36,54,75,61,39,30,34,41,35,38,37,41,30,25,52,59,94,49,32,65,64,50,48,50,62,69,48,59,94,62,77,71,58,91,51,44,43,64,27,48,21,53,64,34,51,59,41,45,66,38,28,30,59,32,89,52,96,92,44,48,42,37,30,30,39,36,33,27,33,69,81,39,24,20,45,26,38,33,40,17,77,45,93,57,60,68,78,51,50,69,59,53,45,57,63,62,76,107,138,82,80,74,74,74,72,78,72,74,74,73,74,71,71,68,72,72,67,70,69,66,68,70,63,65,69,71,71,79,46,55,44,67,32,63,78,32,64,48,79,77,52,75,35,27,32,92,90,60,55,72,46,38,47,78,62,53,17,72,70,24,36,33,35,41,36,47,37,54,42,45,96,87,49,75,48,63,68,46,52,52,47,49,49,50,37,55,75,42,42,66,58,36,54,75,58,41,32,34,40,35,38,37,39,30,25,52,59,95,48,32,65,63,49,49,53,63,68,48,59,94,61,79,71,58,92,51,44,44,64,27,47,21,54,62,34,52,58,40,44,66,40,28,30,60,32,89,50,97,90,45,47,39,37,28,30,39,36,34,28,34,68,83,39,24,19,44,25,38,32,40,18,75,44,95,49,64,68,80,52,48,68,57,53,46,56,63,61,75,108

Secondary structure (DSSP, 8-state):
------------------------------PPPPPTTSBPPP-EEE-TT--EEEHHHHGGGS-EEEEE----SS---HHHHHHHHHHHHTHHHHHHTT-EEEEEEEE-HHHHHHHHHHHTTT----TTEEEEEEETTHHHHHTT-B--STT--B--EEEEE-TTSBEEEEEEESSS--PPPHHHHHHHHT-/------------------------------PPPPPTTSBPPP-EEE-TT--EEEHHHHGGGS-EEEEE----SS---HHHHHHHHHHHHTHHHHHHTT-EEEEEEEE-HHHHHHHHHHHTTT----TTEEEEEEETTHHHHHTT-B--STT--B--EEEEE-TTSBEEEEEEESSS--PPPHHHHHHHH--

Radius of gyration: 29.06 Å; Cα contacts (8 Å, |Δi|>4): 715; chains: 2; bounding box: 97×90×90 Å

Sequence (382 aa):
MNRIHIPLTLLAIACGLFWIDGELRSAEKETKPPAVGKKAPNFELATLDGKKHKLSKLVEDGPVVVVMLRGFPTYQCPLCSRQMTEFLNASKGFKEQESTVVFVYPDKKDGVAKHAQQFIKGKKFPPNFLFLLDPDFEFTNAYGLRWEGEKETSYPSTFIIDGDQKVTFAKISRTHGGRTKAKEIIAELDKMNRIHIPLTLLAIACGLFWIDGELRSAEKETKPPAVGKKAPNFELATLDGKKHKLSKLVEDGPVVVVMLRGFPTYQCPLCSRQMTEFLNASKGFKEQESTVVFVYPDKKDGVAKHAQQFIKGKKFPPNFLFLLDPDFEFTNAYGLRWEGEKETSYPSTFIIDGDQKVTFAKISRTHGGRTKAKEIIAELDK

pLDDT: mean 86.73, std 20.16, range [29.89, 98.94]

InterPro domains:
  IPR013740 Redoxin [PF08534] (36-176)
  IPR013766 Thioredoxin domain [PS51352] (34-191)
  IPR036249 Thioredoxin-like superfamily [SSF52833] (33-190)
  IPR050553 Thioredoxin family ResA/DsbE subfamily [PTHR42852] (31-173)

Nearest PDB structures (foldseek):
  6q5v-assembly1_A  TM=8.174E-01  e=2.475E-10  Saccharolobus islandicus REY15A
  5xbs-assembly1_A  TM=8.223E-01  e=1.130E-09  Aeropyrum pernix K1
  2cv4-assembly1_B  TM=8.264E-01  e=3.108E-09  Aeropyrum pernix K1
  6krs-assembly1_D  TM=8.057E-01  e=8.027E-09  Aeropyrum pernix K1
  7cqj-assembly1_A  TM=7.768E-01  e=1.173E-08  Aeropyrum pernix K1

Foldseek 3Di:
DDPPPPPPPPPPPCPPPPPCPVPPPVPPPLAAAADFPDFHDKDWFAALVGDIDIPLVQQQQWKEKEWEAEFDPVDHDVVRLVQVVQLQVCVVLCVVLSYAYEYEYEDAQVCQSVRVCVSQPPHDDDPSYYYTYDHPCPVQRNRSFQDDDPGGGGWGKMFIAHNVNGTNDIWTDPDPPGHDGNVVVSVVSVD/DDPPPPPPPPPPPCPPPPPCPVPPVVPPPLAAAADFPDFHDKDWFAALVGDIDIPLVQQQQWKEKEWEAEFDPVDHDVVRLVQVVQLQVCVVLCVVLSYAYEYEYEDAQVCQSVRVCVSQPPHDDDPSYGYTYDHPCPVQRNRSFQDDDPRTGGWGKMFIAHNVNGTNDIWTDPDPDRHDGNVVVSVVSVD

Organism: NCBI:txid2527985